Protein AF-A0A7R9M8B8-F1 (afdb_monomer_lite)

Secondary structure (DSSP, 8-state):
----HHHHHTT-SSTTHHHHHHHHTT--TT---TTS--THHHHTTTTTS-HHHHHTT---S---SS-----TTS-GGGSHHHHHHHHHHT-HHHHHHHIIIIIGGGGTT---SSHHHHHHHHTHHHHHHHHHHHHHHHHHT-HHHHHHH--SGGGGG---TTS--HHHHHHHTT-HHHHHHHHHH-GGGTT-----

InterPro domains:
  IPR002110 Ankyrin repeat [PF00023] (2-33)
  IPR002110 Ankyrin repeat [PF13606] (163-191)
  IPR002110 Ankyrin repeat [PS50088] (1-34)
  IPR002110 Ankyrin repeat [SM00248] (1-31)
  IPR002110 Ankyrin repeat [SM00248] (129-158)
  IPR002110 Ankyrin repeat [SM00248] (162-192)
  IPR036770 Ankyrin repeat-containing domain superfamily [G3DSA:1.25.40.20] (1-196)
  IPR036770 Ankyrin repeat-containing domain superfamily [SSF48403] (2-181)

Organism: NCBI:txid334625

Sequence (196 aa):
RGRTALHYAAVLADGGLVYQQLIECGADQMATDMFGKKPEDYLISQVEISAQVLRDGSIGPNKTPGAVRRSRKQSSLMHRSNIKELIRQGNLSTLEEVVLQGFGDRLLGETSHAPLVQEFLDKLPDFIDQITELHRSTMKGNLREFQGLLDRKSMITARDQIGATPLHKAVLYGHYDLAEYIATNFPVTLDARDNL

Radius of gyration: 17.83 Å; chains: 1; bounding box: 38×44×46 Å

pLDDT: mean 83.88, std 19.23, range [29.03, 98.0]

Foldseek 3Di:
DFDALLLLLLLDPPVSPLNVLLVVLPFDQCDAGPVRDGSPNSNVVNPQCHLVVVVVVDDDDDDDPDDPPPPPPPDPCLPLVNLVVCLAVVDVVVLVVCQQQANLVSLAPDAHPDPVSRVCNVCSVVVNVLLVVLLVCLLVLPQVSNVVSPPDVSSQSRAHNQQDGSLSNNSSNVSRVNNSVSSNVPVVRSHRGGPD

Structure (mmCIF, N/CA/C/O backbone):
data_AF-A0A7R9M8B8-F1
#
_entry.id   AF-A0A7R9M8B8-F1
#
loop_
_atom_site.group_PDB
_atom_site.id
_atom_site.type_symbol
_atom_site.label_atom_id
_atom_site.label_alt_id
_atom_site.label_comp_id
_atom_site.label_asym_id
_atom_site.label_entity_id
_atom_site.label_seq_id
_atom_site.pdbx_PDB_ins_code
_atom_site.Cartn_x
_atom_site.Cartn_y
_atom_site.Cartn_z
_atom_site.occupancy
_atom_site.B_iso_or_equiv
_atom_site.auth_seq_id
_atom_site.auth_comp_id
_atom_site.auth_asym_id
_atom_site.auth_atom_id
_atom_site.pdbx_PDB_model_num
ATOM 1 N N . ARG A 1 1 ? -5.220 13.653 -5.213 1.00 69.19 1 ARG A N 1
ATOM 2 C CA . ARG A 1 1 ? -4.496 13.570 -6.502 1.00 69.19 1 ARG A CA 1
ATOM 3 C C . ARG A 1 1 ? -3.035 13.494 -6.124 1.00 69.19 1 ARG A C 1
ATOM 5 O O . ARG A 1 1 ? -2.561 14.475 -5.574 1.00 69.19 1 ARG A O 1
ATOM 12 N N . GLY A 1 2 ? -2.439 12.328 -6.324 1.00 87.00 2 GLY A N 1
ATOM 13 C CA . GLY A 1 2 ? -1.020 12.040 -6.133 1.00 87.00 2 GLY A CA 1
ATOM 14 C C . GLY A 1 2 ? -0.542 11.161 -7.289 1.00 87.00 2 GLY A C 1
ATOM 15 O O . GLY A 1 2 ? -1.345 10.849 -8.185 1.00 87.00 2 GLY A O 1
ATOM 16 N N . ARG A 1 3 ? 0.736 10.801 -7.274 1.00 92.00 3 ARG A N 1
ATOM 17 C CA . ARG A 1 3 ? 1.408 9.933 -8.250 1.00 92.00 3 ARG A CA 1
ATOM 18 C C . ARG A 1 3 ? 1.076 8.466 -7.994 1.00 92.00 3 ARG A C 1
ATOM 20 O O . ARG A 1 3 ? 0.778 8.094 -6.867 1.00 92.00 3 ARG A O 1
ATOM 27 N N . THR A 1 4 ? 1.126 7.662 -9.049 1.00 95.62 4 THR A N 1
ATOM 28 C CA . THR A 1 4 ? 0.989 6.194 -8.999 1.00 95.62 4 THR A CA 1
ATOM 29 C C . THR A 1 4 ? 2.359 5.522 -9.051 1.00 95.62 4 THR A C 1
ATOM 31 O O . THR A 1 4 ? 3.352 6.165 -9.402 1.00 95.62 4 THR A O 1
ATOM 34 N N . ALA A 1 5 ? 2.421 4.213 -8.802 1.00 95.31 5 ALA A N 1
ATOM 35 C CA . ALA A 1 5 ? 3.656 3.440 -8.940 1.00 95.31 5 ALA A CA 1
ATOM 36 C C . ALA A 1 5 ? 4.279 3.550 -10.347 1.00 95.31 5 ALA A C 1
ATOM 38 O O . ALA A 1 5 ? 5.501 3.591 -10.476 1.00 95.31 5 ALA A O 1
ATOM 39 N N . LEU A 1 6 ? 3.458 3.704 -11.393 1.00 95.75 6 LEU A N 1
ATOM 40 C CA . LEU A 1 6 ? 3.935 3.882 -12.766 1.00 95.75 6 LEU A CA 1
ATOM 41 C C .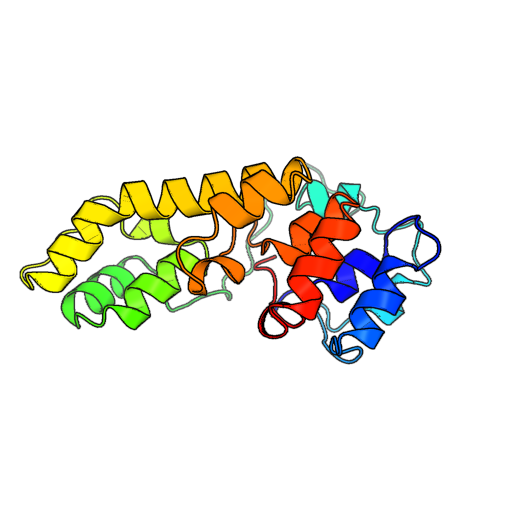 LEU A 1 6 ? 4.702 5.206 -12.963 1.00 95.75 6 LEU A C 1
ATOM 43 O O . LEU A 1 6 ? 5.688 5.241 -13.696 1.00 95.75 6 LEU A O 1
ATOM 47 N N . HIS A 1 7 ? 4.326 6.279 -12.253 1.00 92.94 7 HIS A N 1
ATOM 48 C CA . HIS A 1 7 ? 5.099 7.532 -12.255 1.00 92.94 7 HIS A CA 1
ATOM 49 C C . HIS A 1 7 ? 6.485 7.347 -11.626 1.00 92.94 7 HIS A C 1
ATOM 51 O O . HIS A 1 7 ? 7.453 7.958 -12.065 1.00 92.94 7 HIS A O 1
ATOM 57 N N . TYR A 1 8 ? 6.577 6.515 -10.585 1.00 91.31 8 TYR A N 1
ATOM 58 C CA . TYR A 1 8 ? 7.843 6.211 -9.921 1.00 91.31 8 TYR A CA 1
ATOM 59 C C . TYR A 1 8 ? 8.734 5.356 -10.824 1.00 91.31 8 TYR A C 1
ATOM 61 O O . TYR A 1 8 ? 9.926 5.625 -10.928 1.00 91.31 8 TYR A O 1
ATOM 69 N N . ALA A 1 9 ? 8.151 4.371 -11.511 1.00 92.25 9 ALA A N 1
ATOM 70 C CA . ALA A 1 9 ? 8.870 3.508 -12.442 1.00 92.25 9 ALA A CA 1
ATOM 71 C C . ALA A 1 9 ? 9.468 4.291 -13.622 1.00 92.25 9 ALA A C 1
ATOM 73 O O . ALA A 1 9 ? 10.562 3.977 -14.077 1.00 92.25 9 ALA A O 1
ATOM 74 N N . ALA A 1 10 ? 8.793 5.350 -14.078 1.00 90.75 10 ALA A N 1
ATOM 75 C CA . ALA A 1 10 ? 9.220 6.148 -15.229 1.00 90.75 10 ALA A CA 1
ATOM 76 C C . ALA A 1 10 ? 10.567 6.872 -15.042 1.00 90.75 10 ALA A C 1
ATOM 78 O O . ALA A 1 10 ? 11.205 7.237 -16.027 1.00 90.75 10 ALA A O 1
ATOM 79 N N . VAL A 1 11 ? 10.998 7.092 -13.796 1.00 85.38 11 VAL A N 1
ATOM 80 C CA . VAL A 1 11 ? 12.268 7.771 -13.482 1.00 85.38 11 VAL A CA 1
ATOM 81 C C . VAL A 1 11 ? 13.374 6.815 -13.028 1.00 85.38 11 VAL A C 1
ATOM 83 O O . VAL A 1 11 ? 14.455 7.266 -12.642 1.00 85.38 11 VAL A O 1
ATOM 86 N N . LEU A 1 12 ? 13.118 5.504 -13.023 1.00 83.81 12 LEU A N 1
ATOM 87 C CA . LEU A 1 12 ? 14.133 4.521 -12.661 1.00 83.81 12 LEU A CA 1
ATOM 88 C C . LEU A 1 12 ? 15.170 4.375 -13.780 1.00 83.81 12 LEU A C 1
ATOM 90 O O . LEU A 1 12 ? 14.863 4.417 -14.969 1.00 83.81 12 LEU A O 1
ATOM 94 N N . ALA A 1 13 ? 16.424 4.174 -13.379 1.00 82.19 13 ALA A N 1
ATOM 95 C CA . ALA A 1 13 ? 17.533 3.894 -14.286 1.00 82.19 13 ALA A CA 1
ATOM 96 C C . ALA A 1 13 ? 17.657 2.381 -14.556 1.00 82.19 13 ALA A C 1
ATOM 98 O O . ALA A 1 13 ? 18.723 1.797 -14.381 1.00 82.19 13 ALA A O 1
ATOM 99 N N . ASP A 1 14 ? 16.553 1.737 -14.937 1.00 84.50 14 ASP A N 1
ATOM 100 C CA . ASP A 1 14 ? 16.438 0.288 -15.170 1.00 84.50 14 ASP A CA 1
ATOM 101 C C . ASP A 1 14 ? 16.142 -0.062 -16.642 1.00 84.50 14 ASP A C 1
ATOM 103 O O . ASP A 1 14 ? 15.790 -1.193 -16.969 1.00 84.50 14 ASP A O 1
ATOM 107 N N . GLY A 1 15 ? 16.252 0.924 -17.539 1.00 84.50 15 GLY A N 1
ATOM 108 C CA . GLY A 1 15 ? 15.900 0.768 -18.951 1.00 84.50 15 GLY A CA 1
ATOM 109 C C . GLY A 1 15 ? 14.393 0.688 -19.214 1.00 84.50 15 GLY A C 1
ATOM 110 O O . GLY A 1 15 ? 14.002 0.315 -20.317 1.00 84.50 15 GLY A O 1
ATOM 111 N N . GLY A 1 16 ? 13.549 1.036 -18.236 1.00 87.56 16 GLY A N 1
ATOM 112 C CA . GLY A 1 16 ? 12.093 0.963 -18.346 1.00 87.56 16 GLY A CA 1
ATOM 113 C C . GLY A 1 16 ? 11.522 -0.424 -18.055 1.00 87.56 16 GLY A C 1
ATOM 114 O O . GLY A 1 16 ? 10.352 -0.658 -18.355 1.00 87.56 16 GLY A O 1
ATOM 115 N N . LEU A 1 17 ? 12.313 -1.336 -17.478 1.00 90.00 17 LEU A N 1
ATOM 116 C CA . LEU A 1 17 ? 11.893 -2.705 -17.172 1.00 90.00 17 LEU A CA 1
ATOM 117 C C . LEU A 1 17 ? 10.654 -2.725 -16.267 1.00 90.00 17 LEU A C 1
ATOM 119 O O . LEU A 1 17 ? 9.620 -3.274 -16.646 1.00 90.00 17 LEU A O 1
ATOM 123 N N . VAL A 1 18 ? 10.722 -2.066 -15.106 1.00 92.00 18 VAL A N 1
ATOM 124 C CA . VAL A 1 18 ? 9.592 -2.012 -14.164 1.00 92.00 18 VAL A CA 1
ATOM 125 C C . VAL A 1 18 ? 8.420 -1.239 -14.752 1.00 92.00 18 VAL A C 1
ATOM 127 O O . VAL A 1 18 ? 7.264 -1.576 -14.507 1.00 92.00 18 VAL A O 1
ATOM 130 N N . TYR A 1 19 ? 8.701 -0.205 -15.545 1.00 94.12 19 TYR A N 1
ATOM 131 C CA . TYR A 1 19 ? 7.661 0.577 -16.204 1.00 94.12 19 TYR A CA 1
ATOM 132 C C . TYR A 1 19 ? 6.813 -0.297 -17.142 1.00 94.12 19 TYR A C 1
ATOM 134 O O . TYR A 1 19 ? 5.587 -0.281 -17.041 1.00 94.12 19 TYR A O 1
ATOM 142 N N . GLN A 1 20 ? 7.452 -1.102 -17.999 1.00 94.62 20 GLN A N 1
ATOM 143 C CA . GLN A 1 20 ? 6.749 -2.032 -18.890 1.00 94.62 20 GLN A CA 1
ATOM 144 C C . GLN A 1 20 ? 6.024 -3.130 -18.112 1.00 94.62 20 GLN A C 1
ATOM 146 O O . GLN A 1 20 ? 4.857 -3.395 -18.379 1.00 94.62 20 GLN A O 1
ATOM 151 N N . GLN A 1 21 ? 6.659 -3.692 -17.084 1.00 94.81 21 GLN A N 1
ATOM 152 C CA . GLN A 1 21 ? 6.039 -4.713 -16.241 1.00 94.81 21 GLN A CA 1
ATOM 153 C C . GLN A 1 21 ? 4.740 -4.216 -15.579 1.00 94.81 21 GLN A C 1
ATOM 155 O O . GLN A 1 21 ? 3.733 -4.922 -15.552 1.00 94.81 21 GLN A O 1
ATOM 160 N N . LEU A 1 22 ? 4.728 -2.985 -15.052 1.00 97.00 22 LEU A N 1
ATOM 161 C CA . LEU A 1 22 ? 3.516 -2.399 -14.472 1.00 97.00 22 LEU A CA 1
ATOM 162 C C . LEU A 1 22 ? 2.428 -2.163 -15.529 1.00 97.00 22 LEU A C 1
ATOM 164 O O . LEU A 1 22 ? 1.251 -2.355 -15.227 1.00 97.00 22 LEU A O 1
ATOM 168 N N . ILE A 1 23 ? 2.800 -1.790 -16.759 1.00 96.94 23 ILE A N 1
ATOM 169 C CA . ILE A 1 23 ? 1.861 -1.686 -17.887 1.00 96.94 23 ILE A CA 1
ATOM 170 C C . ILE A 1 23 ? 1.249 -3.048 -18.216 1.00 96.94 23 ILE A C 1
ATOM 172 O O . ILE A 1 23 ? 0.033 -3.140 -18.372 1.00 96.94 23 ILE A O 1
ATOM 176 N N . GLU A 1 24 ? 2.060 -4.102 -18.283 1.00 96.44 24 GLU A N 1
ATOM 177 C CA . GLU A 1 24 ? 1.597 -5.471 -18.542 1.00 96.44 24 GLU A CA 1
ATOM 178 C C . GLU A 1 24 ? 0.641 -5.969 -17.449 1.00 96.44 24 GLU A C 1
ATOM 180 O O . GLU A 1 24 ? -0.334 -6.659 -17.743 1.00 96.44 24 GLU A O 1
ATOM 185 N N . CYS A 1 25 ? 0.859 -5.547 -16.199 1.00 95.94 25 CYS A N 1
ATOM 186 C CA . CYS A 1 25 ? -0.050 -5.813 -15.081 1.00 95.94 25 CYS A CA 1
ATOM 187 C C . CYS A 1 25 ? -1.345 -4.977 -15.123 1.00 95.94 25 CYS A C 1
ATOM 189 O O . CYS A 1 25 ? -2.252 -5.227 -14.330 1.00 95.94 25 CYS A O 1
ATOM 191 N N . GLY A 1 26 ? -1.452 -3.999 -16.029 1.00 96.69 26 GLY A N 1
ATOM 192 C CA . GLY A 1 26 ? -2.647 -3.179 -16.230 1.00 96.69 26 GLY A CA 1
ATOM 193 C C . GLY A 1 26 ? -2.636 -1.815 -15.536 1.00 96.69 26 GLY A C 1
ATOM 194 O O . GLY A 1 26 ? -3.709 -1.264 -15.309 1.00 96.69 26 GLY A O 1
ATOM 195 N N . ALA A 1 27 ? -1.468 -1.263 -15.189 1.00 97.50 27 ALA A N 1
ATOM 196 C CA . ALA A 1 27 ? -1.382 0.082 -14.616 1.00 97.50 27 ALA A CA 1
ATOM 197 C C . ALA A 1 27 ? -1.895 1.162 -15.586 1.00 97.50 27 ALA A C 1
ATOM 199 O O . ALA A 1 27 ? -1.583 1.146 -16.782 1.00 97.50 27 ALA A O 1
ATOM 200 N N . ASP A 1 28 ? -2.635 2.143 -15.063 1.00 96.75 28 ASP A N 1
ATOM 201 C CA . ASP A 1 28 ? -3.186 3.237 -15.861 1.00 96.75 28 ASP A CA 1
ATOM 202 C C . ASP A 1 28 ? -2.088 4.203 -16.339 1.00 96.75 28 ASP A C 1
ATOM 204 O O . ASP A 1 28 ? -1.561 5.037 -15.595 1.00 96.75 28 ASP A O 1
ATOM 208 N N . GLN A 1 29 ? -1.785 4.130 -17.634 1.00 96.25 29 GLN A N 1
ATOM 209 C CA . GLN A 1 29 ? -0.840 5.013 -18.322 1.00 96.25 29 GLN A CA 1
ATOM 210 C C . GLN A 1 29 ? -1.344 6.459 -18.443 1.00 96.25 29 GLN A C 1
ATOM 212 O O . GLN A 1 29 ? -0.560 7.373 -18.698 1.00 96.25 29 GLN A O 1
ATOM 217 N N . MET A 1 30 ? -2.650 6.685 -18.283 1.00 96.00 30 MET A N 1
ATOM 218 C CA . MET A 1 30 ? -3.287 7.996 -18.406 1.00 96.00 30 MET A CA 1
ATOM 219 C C . MET A 1 30 ? -3.492 8.679 -17.051 1.00 96.00 30 MET A C 1
ATOM 221 O O . MET A 1 30 ? -3.941 9.830 -17.009 1.00 96.00 30 MET A O 1
ATOM 225 N N . ALA A 1 31 ? -3.148 8.014 -15.944 1.00 93.69 31 ALA A N 1
ATOM 226 C CA . ALA A 1 31 ? -3.264 8.580 -14.612 1.00 93.69 31 ALA A CA 1
ATOM 227 C C . ALA A 1 31 ? -2.413 9.849 -14.502 1.00 93.69 31 ALA A C 1
ATOM 229 O O . ALA A 1 31 ? -1.212 9.814 -14.717 1.00 93.69 31 ALA A O 1
ATOM 230 N N . THR A 1 32 ? -3.011 10.974 -14.112 1.00 90.81 32 THR A N 1
ATOM 231 C CA . THR A 1 32 ? -2.254 12.220 -13.915 1.00 90.81 32 THR A CA 1
ATOM 232 C C . THR A 1 32 ? -1.959 12.479 -12.445 1.00 90.81 32 THR A C 1
ATOM 234 O O . THR A 1 32 ? -2.848 12.292 -11.604 1.00 90.81 32 THR A O 1
ATOM 237 N N . ASP A 1 33 ? -0.781 12.998 -12.125 1.00 87.88 33 ASP A N 1
ATOM 238 C CA . ASP A 1 33 ? -0.412 13.424 -10.775 1.00 87.88 33 ASP A CA 1
ATOM 239 C C . ASP A 1 33 ? -1.071 14.760 -10.345 1.00 87.88 33 ASP A C 1
ATOM 241 O O . ASP A 1 33 ? -2.061 15.219 -10.928 1.00 87.88 33 ASP A O 1
ATOM 245 N N . MET A 1 34 ? -0.575 15.390 -9.271 1.00 83.94 34 MET A N 1
ATOM 246 C CA . MET A 1 34 ? -1.087 16.694 -8.823 1.00 83.94 34 MET A CA 1
ATOM 247 C C . MET A 1 34 ? -0.746 17.868 -9.754 1.00 83.94 34 MET A C 1
ATOM 249 O O . MET A 1 34 ? -1.438 18.887 -9.702 1.00 83.94 34 MET A O 1
ATOM 253 N N . PHE A 1 35 ? 0.271 17.725 -10.604 1.00 83.38 35 PHE A N 1
ATOM 254 C CA . PHE A 1 35 ? 0.679 18.704 -11.612 1.00 83.38 35 PHE A CA 1
ATOM 255 C C . PHE A 1 35 ? 0.011 18.461 -12.968 1.00 83.38 35 PHE A C 1
ATOM 257 O O . PHE A 1 35 ? 0.187 19.262 -13.884 1.00 83.38 35 PHE A O 1
ATOM 264 N N . GLY A 1 36 ? -0.785 17.395 -13.091 1.00 87.75 36 GLY A N 1
ATOM 265 C CA . GLY A 1 36 ? -1.430 17.016 -14.343 1.00 87.75 36 GLY A CA 1
ATOM 266 C C . GLY A 1 36 ? -0.506 16.256 -15.294 1.00 87.75 36 GLY A C 1
ATOM 267 O O . GLY A 1 36 ? -0.891 16.055 -16.441 1.00 87.75 36 GLY A O 1
ATOM 268 N N . LYS A 1 37 ? 0.682 15.842 -14.835 1.00 88.50 37 LYS A N 1
ATOM 269 C CA . LYS A 1 37 ? 1.625 15.056 -15.631 1.00 88.50 37 LYS A CA 1
ATOM 270 C C . LYS A 1 37 ? 1.251 13.582 -15.582 1.00 88.50 37 LYS A C 1
ATOM 272 O O . LYS A 1 37 ? 0.844 13.094 -14.528 1.00 88.50 37 LYS A O 1
ATOM 277 N N . LYS A 1 38 ? 1.391 12.896 -16.710 1.00 93.12 38 LYS A N 1
ATOM 278 C CA . LYS A 1 38 ? 1.259 11.442 -16.839 1.00 93.12 38 LYS A CA 1
ATOM 279 C C . LYS A 1 38 ? 2.599 10.751 -16.584 1.00 93.12 38 LYS A C 1
ATOM 281 O O . LYS A 1 38 ? 3.633 11.404 -16.702 1.00 93.12 38 LYS A O 1
ATOM 286 N N . PRO A 1 39 ? 2.631 9.428 -16.344 1.00 91.94 39 PRO A N 1
ATOM 287 C CA . PRO A 1 39 ? 3.875 8.681 -16.206 1.00 91.94 39 PRO A CA 1
ATOM 288 C C . PRO A 1 39 ? 4.820 8.824 -17.406 1.00 91.94 39 PRO A C 1
ATOM 290 O O . PRO A 1 39 ? 6.022 8.971 -17.215 1.00 91.94 39 PRO A O 1
ATOM 293 N N . GLU A 1 40 ? 4.290 8.821 -18.636 1.00 91.75 40 GLU A N 1
ATOM 294 C CA . GLU A 1 40 ? 5.091 8.965 -19.865 1.00 91.75 40 GLU A CA 1
ATOM 295 C C . GLU A 1 40 ? 5.892 10.279 -19.914 1.00 91.75 40 GLU A C 1
ATOM 297 O O . GLU A 1 40 ? 7.022 10.298 -20.402 1.00 91.75 40 GLU A O 1
ATOM 302 N N . ASP A 1 41 ? 5.366 11.353 -19.312 1.00 88.19 41 ASP A N 1
ATOM 303 C CA . ASP A 1 41 ? 6.017 12.668 -19.279 1.00 88.19 41 ASP A CA 1
ATOM 304 C C . ASP A 1 41 ? 7.339 12.655 -18.485 1.00 88.19 41 ASP A C 1
ATOM 306 O O . ASP A 1 41 ? 8.154 13.571 -18.612 1.00 88.19 41 ASP A O 1
ATOM 310 N N . TYR A 1 42 ? 7.566 11.628 -17.659 1.00 84.44 42 TYR A N 1
ATOM 311 C CA . TYR A 1 42 ? 8.771 11.471 -16.841 1.00 84.44 42 TYR A CA 1
ATOM 312 C C . TYR A 1 42 ? 9.873 10.674 -17.554 1.00 84.44 42 TYR A C 1
ATOM 314 O O . TYR A 1 42 ? 11.042 10.841 -17.210 1.00 84.44 42 TYR A O 1
ATOM 322 N N . LEU A 1 43 ? 9.540 9.886 -18.587 1.00 82.19 43 LEU A N 1
ATOM 323 C CA . LEU A 1 43 ? 10.507 9.064 -19.336 1.00 82.19 43 LEU A CA 1
ATOM 324 C C . LEU A 1 43 ? 11.563 9.915 -20.060 1.00 82.19 43 LEU A C 1
ATOM 326 O O . LEU A 1 43 ? 12.721 9.524 -20.179 1.00 82.19 43 LEU A O 1
ATOM 330 N N . ILE A 1 44 ? 11.168 11.103 -20.524 1.00 65.81 44 ILE A N 1
ATOM 331 C CA . ILE A 1 44 ? 12.024 12.038 -21.275 1.00 65.81 44 ILE A CA 1
ATOM 332 C C . ILE A 1 44 ? 12.978 12.800 -20.329 1.00 65.81 44 ILE A C 1
ATOM 334 O O . ILE A 1 44 ? 13.980 13.366 -20.759 1.00 65.81 44 ILE A O 1
ATOM 338 N N . SER A 1 45 ? 12.688 12.798 -19.023 1.00 56.62 45 SER A N 1
ATOM 339 C CA . SER A 1 45 ? 13.327 13.637 -18.005 1.00 56.62 45 SER A CA 1
ATOM 340 C C . SER A 1 45 ? 14.132 12.824 -16.980 1.00 56.62 45 SER A C 1
ATOM 342 O O . SER A 1 45 ? 14.234 13.218 -15.818 1.00 56.62 45 SER A O 1
ATOM 344 N N . GLN A 1 46 ? 14.780 11.724 -17.396 1.00 54.06 46 GLN A N 1
ATOM 345 C CA . GLN A 1 46 ? 15.665 10.904 -16.536 1.00 54.06 46 GLN A CA 1
ATOM 346 C C . GLN A 1 46 ? 16.769 11.705 -15.794 1.00 54.06 46 GLN A C 1
ATOM 348 O O . GLN A 1 46 ? 17.460 11.155 -14.939 1.00 54.06 46 GLN A O 1
ATOM 353 N N . VAL A 1 47 ? 16.926 13.005 -16.079 1.00 46.56 47 VAL A N 1
ATOM 354 C CA . VAL A 1 47 ? 17.909 13.914 -15.477 1.00 46.56 47 VAL A CA 1
ATOM 355 C C . VAL A 1 47 ? 17.320 14.900 -14.439 1.00 46.56 47 VAL A C 1
ATOM 357 O O . VAL A 1 47 ? 18.079 15.352 -13.587 1.00 46.56 47 VAL A O 1
ATOM 360 N N . GLU A 1 48 ? 16.013 15.223 -14.408 1.00 46.69 48 GLU A N 1
ATOM 361 C CA . GLU A 1 48 ? 15.489 16.271 -13.485 1.00 46.69 48 GLU A CA 1
ATOM 362 C C . GLU A 1 48 ? 14.666 15.768 -12.285 1.00 46.69 48 GLU A C 1
ATOM 364 O O . GLU A 1 48 ? 14.503 16.504 -11.310 1.00 46.69 48 GLU A O 1
ATOM 369 N N . ILE A 1 49 ? 14.181 14.522 -12.286 1.00 52.94 49 ILE A N 1
ATOM 370 C CA . ILE A 1 49 ? 13.451 13.940 -11.144 1.00 52.94 49 ILE A CA 1
ATOM 371 C C . ILE A 1 49 ? 14.108 12.612 -10.797 1.00 52.94 49 ILE A C 1
ATOM 373 O O . ILE A 1 49 ? 13.602 11.542 -11.111 1.00 52.94 49 ILE A O 1
ATOM 377 N N . SER A 1 50 ? 15.288 12.671 -10.181 1.00 50.94 50 SER A N 1
ATOM 378 C CA . SER A 1 50 ? 15.958 11.451 -9.738 1.00 50.94 50 SER A CA 1
ATOM 379 C C . SER A 1 50 ? 15.100 10.730 -8.692 1.00 50.94 50 SER A C 1
ATOM 381 O O . SER A 1 50 ? 14.360 11.355 -7.927 1.00 50.94 50 SER A O 1
ATOM 383 N N . ALA A 1 51 ? 15.241 9.408 -8.583 1.00 52.81 51 ALA A N 1
ATOM 384 C CA . ALA A 1 51 ? 14.653 8.630 -7.488 1.00 52.81 51 ALA A CA 1
ATOM 385 C C . ALA A 1 51 ? 14.989 9.217 -6.096 1.00 52.81 51 ALA A C 1
ATOM 387 O O . ALA A 1 51 ? 14.261 9.002 -5.132 1.00 52.81 51 ALA A O 1
ATOM 388 N N . GLN A 1 52 ? 16.057 10.015 -5.998 1.00 49.31 52 GLN A N 1
ATOM 389 C CA . GLN A 1 52 ? 16.448 10.790 -4.821 1.00 49.31 52 GLN A CA 1
ATOM 390 C C . GLN A 1 52 ? 15.456 11.922 -4.492 1.00 49.31 52 GLN A C 1
ATOM 392 O O . GLN A 1 52 ? 15.078 12.080 -3.337 1.00 49.31 52 GLN A O 1
ATOM 397 N N . VAL A 1 53 ? 14.938 12.631 -5.501 1.00 54.31 53 VAL A N 1
ATOM 398 C CA . VAL A 1 53 ? 13.863 13.637 -5.361 1.00 54.31 53 VAL A CA 1
ATOM 399 C C . VAL A 1 53 ? 12.551 12.986 -4.901 1.00 54.31 53 VAL A C 1
ATOM 401 O O . VAL A 1 53 ? 11.821 13.558 -4.089 1.00 54.31 53 VAL A O 1
ATOM 404 N N . LEU A 1 54 ? 12.264 11.763 -5.367 1.00 56.06 54 LEU A N 1
ATOM 405 C CA . LEU A 1 54 ? 11.132 10.957 -4.885 1.00 56.06 54 LEU A CA 1
ATOM 406 C C . LEU A 1 54 ? 11.350 10.421 -3.458 1.00 56.06 54 LEU A C 1
ATOM 408 O O . LEU A 1 54 ? 10.384 10.284 -2.709 1.00 56.06 54 LEU A O 1
ATOM 412 N N . ARG A 1 55 ? 12.603 10.135 -3.080 1.00 50.91 55 ARG A N 1
ATOM 413 C CA . ARG A 1 55 ? 13.008 9.610 -1.765 1.00 50.91 55 ARG A CA 1
ATOM 414 C C . ARG A 1 55 ? 12.988 10.678 -0.664 1.00 50.91 55 ARG A C 1
ATOM 416 O O . ARG A 1 55 ? 12.556 10.368 0.441 1.00 50.91 55 ARG A O 1
ATOM 423 N N . ASP A 1 56 ? 13.383 11.914 -0.973 1.00 47.12 56 ASP A N 1
ATOM 424 C CA . ASP A 1 56 ? 13.515 13.011 0.003 1.00 47.12 56 ASP A CA 1
ATOM 425 C C . ASP A 1 56 ? 12.257 13.895 0.131 1.00 47.12 56 ASP A C 1
ATOM 427 O O . ASP A 1 56 ? 12.267 14.898 0.849 1.00 47.12 56 ASP A O 1
ATOM 431 N N . GLY A 1 57 ? 11.166 13.575 -0.580 1.00 49.50 57 GLY A N 1
ATOM 432 C CA . GLY A 1 57 ? 9.894 14.313 -0.501 1.00 49.50 57 GLY A CA 1
ATOM 433 C C . GLY A 1 57 ? 9.993 15.809 -0.851 1.00 49.50 57 GLY A C 1
ATOM 434 O O . GLY A 1 57 ? 9.115 16.590 -0.485 1.00 49.50 57 GLY A O 1
ATOM 435 N N . SER A 1 58 ? 11.065 16.229 -1.528 1.00 38.09 58 SER A N 1
ATOM 436 C CA . SER A 1 58 ? 11.440 1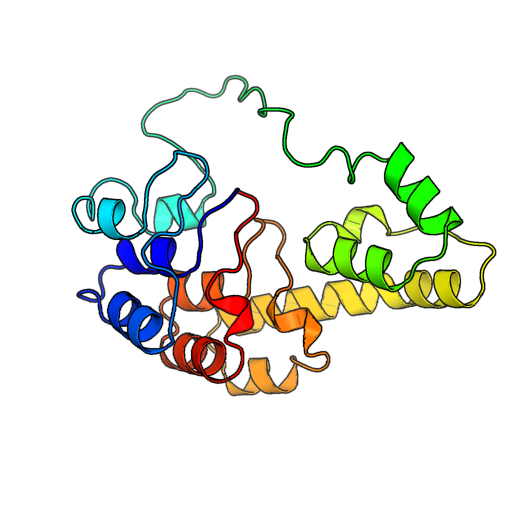7.634 -1.703 1.00 38.09 58 SER A CA 1
ATOM 437 C C . SER A 1 58 ? 11.316 18.049 -3.167 1.00 38.09 58 SER A C 1
ATOM 439 O O . SER A 1 58 ? 12.078 17.597 -4.014 1.00 38.09 58 SER A O 1
ATOM 441 N N . ILE A 1 59 ? 10.365 18.932 -3.480 1.00 39.31 59 ILE A N 1
ATOM 442 C CA . ILE A 1 59 ? 10.234 19.530 -4.815 1.00 39.31 59 ILE A CA 1
ATOM 443 C C . ILE A 1 59 ? 11.185 20.729 -4.958 1.00 39.31 59 ILE A C 1
ATOM 445 O O . ILE A 1 59 ? 10.970 21.765 -4.329 1.00 39.31 59 ILE A O 1
ATOM 449 N N . GLY A 1 60 ? 12.141 20.610 -5.886 1.00 30.28 60 GLY A N 1
ATOM 450 C CA . GLY A 1 60 ? 12.631 21.710 -6.729 1.00 30.28 60 GLY A CA 1
ATOM 451 C C . GLY A 1 60 ? 14.101 22.132 -6.547 1.00 30.28 60 GLY A C 1
ATOM 452 O O . GLY A 1 60 ? 14.576 22.227 -5.415 1.00 30.28 60 GLY A O 1
ATOM 453 N N . PRO A 1 61 ? 14.819 22.462 -7.644 1.00 36.06 61 PRO A N 1
ATOM 454 C CA . PRO A 1 61 ? 16.146 23.055 -7.565 1.00 36.06 61 PRO A CA 1
ATOM 455 C C . PRO A 1 61 ? 16.005 24.497 -7.055 1.00 36.06 61 PRO A C 1
ATOM 457 O O . PRO A 1 61 ? 15.173 25.262 -7.540 1.00 36.06 61 PRO A O 1
ATOM 460 N N . ASN A 1 62 ? 16.819 24.868 -6.067 1.00 38.84 62 ASN A N 1
ATOM 461 C CA . ASN A 1 62 ? 16.904 26.207 -5.474 1.00 38.84 62 ASN A CA 1
ATOM 462 C C . ASN A 1 62 ? 15.619 26.764 -4.834 1.00 38.84 62 ASN A C 1
ATOM 464 O O . ASN A 1 62 ? 14.956 27.604 -5.440 1.00 38.84 62 ASN A O 1
ATOM 468 N N . LYS A 1 63 ? 15.370 26.477 -3.544 1.00 35.53 63 LYS A N 1
ATOM 469 C CA . LYS A 1 63 ? 14.813 27.487 -2.618 1.00 35.53 63 LYS A CA 1
ATOM 470 C C . LYS A 1 63 ? 15.437 27.401 -1.225 1.00 35.53 63 LYS A C 1
ATOM 472 O O . LYS A 1 63 ? 15.563 26.338 -0.630 1.00 35.53 63 LYS A O 1
ATOM 477 N N . THR A 1 64 ? 15.823 28.578 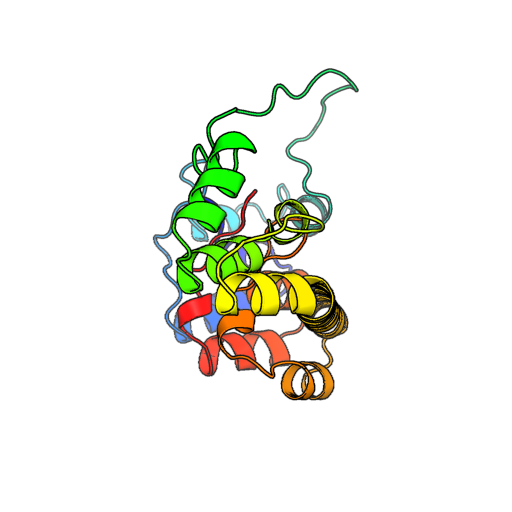-0.750 1.00 29.03 64 THR A N 1
ATOM 478 C CA . THR A 1 64 ? 16.311 28.937 0.583 1.00 29.03 64 THR A CA 1
ATOM 479 C C . THR A 1 64 ? 15.345 28.533 1.709 1.00 29.03 64 THR A C 1
ATOM 481 O O . THR A 1 64 ? 14.153 28.335 1.458 1.00 29.03 64 THR A O 1
ATOM 484 N N . PRO A 1 65 ? 15.824 28.439 2.968 1.00 31.19 65 PRO A N 1
ATOM 485 C CA . PRO A 1 65 ? 14.999 28.069 4.116 1.00 31.19 65 PRO A CA 1
ATOM 486 C C . PRO A 1 65 ? 14.000 29.191 4.425 1.00 31.19 65 PRO A C 1
ATOM 488 O O . PRO A 1 65 ? 14.298 30.147 5.135 1.00 31.19 65 PRO A O 1
ATOM 491 N N . GLY A 1 66 ? 12.805 29.095 3.849 1.00 32.44 66 GLY A N 1
ATOM 492 C CA . GLY A 1 66 ? 11.767 30.103 4.006 1.00 32.44 66 GLY A CA 1
ATOM 493 C C . GLY A 1 66 ? 10.412 29.615 3.514 1.00 32.44 66 GLY A C 1
ATOM 494 O O . GLY A 1 66 ? 10.096 29.717 2.336 1.00 32.44 66 GLY A O 1
ATOM 495 N N . ALA A 1 67 ? 9.610 29.115 4.455 1.00 40.47 67 ALA A N 1
ATOM 496 C CA . ALA A 1 67 ? 8.153 29.017 4.385 1.00 40.47 67 ALA A CA 1
ATOM 497 C C . ALA A 1 67 ? 7.557 28.400 3.100 1.00 40.47 67 ALA A C 1
ATOM 499 O O . ALA A 1 67 ? 6.982 29.090 2.256 1.00 40.47 67 ALA A O 1
ATOM 500 N N . VAL A 1 68 ? 7.536 27.065 3.020 1.00 36.09 68 VAL A N 1
ATOM 501 C CA . VAL A 1 68 ? 6.557 26.389 2.157 1.00 36.09 68 VAL A CA 1
ATOM 502 C C . VAL A 1 68 ? 5.185 26.520 2.812 1.00 36.09 68 VAL A C 1
ATOM 504 O O . VAL A 1 68 ? 4.830 25.818 3.762 1.00 36.09 68 VAL A O 1
ATOM 507 N N . ARG A 1 69 ? 4.399 27.461 2.290 1.00 37.59 69 ARG A N 1
ATOM 508 C CA . ARG A 1 69 ? 2.972 27.60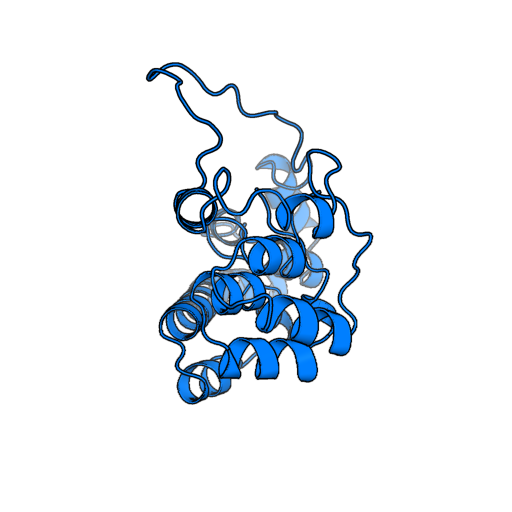2 2.566 1.00 37.59 69 ARG A CA 1
ATOM 509 C C . ARG A 1 69 ? 2.275 26.357 2.011 1.00 37.59 69 ARG A C 1
ATOM 511 O O . ARG A 1 69 ? 1.923 26.314 0.836 1.00 37.59 69 ARG A O 1
ATOM 518 N N . ARG A 1 70 ? 2.130 25.329 2.856 1.00 41.56 70 ARG A N 1
ATOM 519 C CA . ARG A 1 70 ? 1.399 24.086 2.563 1.00 41.56 70 ARG A CA 1
ATOM 520 C C . ARG A 1 70 ? 0.061 24.435 1.908 1.00 41.56 70 ARG A C 1
ATOM 522 O O . ARG A 1 70 ? -0.777 25.098 2.522 1.00 41.56 70 ARG A O 1
ATOM 529 N N . SER A 1 71 ? -0.120 24.023 0.654 1.00 38.03 71 SER A N 1
ATOM 530 C CA . SER A 1 71 ? -1.393 24.137 -0.055 1.00 38.03 71 SER A CA 1
ATOM 531 C C . SER A 1 71 ? -2.446 23.346 0.721 1.00 38.03 71 SER A C 1
ATOM 533 O O . SER A 1 71 ? -2.465 22.119 0.752 1.00 38.03 71 SER A O 1
ATOM 535 N N . ARG A 1 72 ? -3.293 24.091 1.428 1.00 43.78 72 ARG A N 1
ATOM 536 C CA . ARG A 1 72 ? -4.248 23.656 2.452 1.00 43.78 72 ARG A CA 1
ATOM 537 C C . ARG A 1 72 ? -5.511 23.042 1.829 1.00 43.78 72 ARG A C 1
ATOM 539 O O . ARG A 1 72 ? -6.619 23.443 2.168 1.00 43.78 72 ARG A O 1
ATOM 546 N N . LYS A 1 73 ? -5.352 22.136 0.857 1.00 41.28 73 LYS A N 1
ATOM 547 C CA . LYS A 1 73 ? -6.477 21.511 0.134 1.00 41.28 73 LYS A CA 1
ATOM 548 C C . LYS A 1 73 ? -6.492 19.981 0.134 1.00 41.28 73 LYS A C 1
ATOM 550 O O . LYS A 1 73 ? -7.458 19.416 -0.370 1.00 41.28 73 LYS A O 1
ATOM 555 N N . GLN A 1 74 ? -5.516 19.298 0.737 1.00 44.47 74 GLN A N 1
ATOM 556 C CA . GLN A 1 74 ? -5.646 17.860 0.988 1.00 44.47 74 GLN A CA 1
ATOM 557 C C . GLN A 1 74 ? -6.262 17.599 2.372 1.00 44.47 74 GLN A C 1
ATOM 559 O O . GLN A 1 74 ? -5.654 17.824 3.415 1.00 44.47 74 GLN A O 1
ATOM 564 N N . SER A 1 75 ? -7.498 17.097 2.319 1.00 48.38 75 SER A N 1
ATOM 565 C CA . SER A 1 75 ? -8.305 16.489 3.382 1.00 48.38 75 SER A CA 1
ATOM 566 C C . SER A 1 75 ? -9.007 17.428 4.376 1.00 48.38 75 SER A C 1
ATOM 568 O O . SER A 1 75 ? -8.629 17.608 5.530 1.00 48.38 75 SER A O 1
ATOM 570 N N . SER A 1 76 ? -10.165 17.941 3.953 1.00 54.47 76 SER A N 1
ATOM 571 C CA . SER A 1 76 ? -11.208 18.359 4.900 1.00 54.47 76 SER A CA 1
ATOM 572 C C . SER A 1 76 ? -11.443 17.257 5.951 1.00 54.47 76 SER A C 1
ATOM 574 O O . SER A 1 76 ? -11.353 17.538 7.138 1.00 54.47 76 SER A O 1
ATOM 576 N N . LEU A 1 77 ? -11.555 15.987 5.538 1.00 52.81 77 LEU A N 1
ATOM 577 C CA . LEU A 1 77 ? -11.836 14.817 6.387 1.00 52.81 77 LEU A CA 1
ATOM 578 C C . LEU A 1 77 ? -10.864 14.565 7.560 1.00 52.81 77 LEU A C 1
ATOM 580 O O . LEU A 1 77 ? -11.282 13.955 8.535 1.00 52.81 77 LEU A O 1
ATOM 584 N N . MET A 1 78 ? -9.616 15.044 7.521 1.00 62.94 78 MET A N 1
ATOM 585 C CA . MET A 1 78 ? -8.594 14.700 8.532 1.00 62.94 78 MET A CA 1
ATOM 586 C C . MET A 1 78 ? -8.355 15.802 9.578 1.00 62.94 78 MET A C 1
ATOM 588 O O . MET A 1 78 ? -7.390 15.750 10.346 1.00 62.94 78 MET A O 1
ATOM 592 N N . HIS A 1 79 ? -9.214 16.825 9.633 1.00 64.19 79 HIS A N 1
ATOM 593 C CA . HIS A 1 79 ? -9.197 17.797 10.729 1.00 64.19 79 HIS A CA 1
ATOM 594 C C . HIS A 1 79 ? -9.594 17.124 12.052 1.00 64.19 79 HIS A C 1
ATOM 596 O O . HIS A 1 79 ? -10.436 16.233 12.075 1.00 64.19 79 HIS A O 1
ATOM 602 N N . ARG A 1 80 ? -9.029 17.578 13.179 1.00 64.06 80 ARG A N 1
ATOM 603 C CA . ARG A 1 80 ? -9.271 16.982 14.511 1.00 64.06 80 ARG A CA 1
ATOM 604 C C . ARG A 1 80 ? -10.756 16.931 14.898 1.00 64.06 80 ARG A C 1
ATOM 606 O O . ARG A 1 80 ? -11.200 15.971 15.515 1.00 64.06 80 ARG A O 1
ATOM 613 N N . SER A 1 81 ? -11.529 17.943 14.505 1.00 62.09 81 SER A N 1
ATOM 614 C CA . SER A 1 81 ? -12.988 17.980 14.672 1.00 62.09 81 SER A CA 1
ATOM 615 C C . SER A 1 81 ? -13.713 16.880 13.888 1.00 62.09 81 SER A C 1
ATOM 617 O O . SER A 1 81 ? -14.750 16.408 14.335 1.00 62.09 81 SER A O 1
ATOM 619 N N . ASN A 1 82 ? -13.147 16.427 12.770 1.00 80.81 82 ASN A N 1
ATOM 620 C CA . ASN A 1 82 ? -13.723 15.365 11.952 1.00 80.81 82 ASN A CA 1
ATOM 621 C C . ASN A 1 82 ? -13.384 13.980 12.506 1.00 80.81 82 ASN A C 1
ATOM 623 O O . ASN A 1 82 ? -14.244 13.113 12.492 1.00 80.81 82 ASN A O 1
ATOM 627 N N . ILE A 1 83 ? -12.195 13.787 13.088 1.00 84.62 83 ILE A N 1
ATOM 628 C CA . ILE A 1 83 ? -11.815 12.516 13.730 1.00 84.62 83 ILE A CA 1
ATOM 629 C C . ILE A 1 83 ? -12.768 12.148 14.873 1.00 84.62 83 ILE A C 1
ATOM 631 O O . ILE A 1 83 ? -13.280 11.032 14.916 1.00 84.62 83 ILE A O 1
ATOM 635 N N . LYS A 1 84 ? -13.077 13.099 15.762 1.00 87.81 84 LYS A N 1
ATOM 636 C CA . LYS A 1 84 ? -14.021 12.851 16.864 1.00 87.81 84 LYS A CA 1
ATOM 637 C C . LYS A 1 84 ? -15.417 12.499 16.366 1.00 87.81 84 LYS A C 1
ATOM 639 O O . LYS A 1 84 ? -16.074 11.630 16.929 1.00 87.81 84 LYS A O 1
ATOM 644 N N . GLU A 1 85 ? -15.856 13.159 15.300 1.00 88.75 85 GLU A N 1
ATOM 645 C CA . GLU A 1 85 ? -17.144 12.872 14.680 1.00 88.75 85 GLU A CA 1
ATOM 646 C C . GLU A 1 85 ? -17.161 11.483 14.023 1.00 88.75 85 GLU A C 1
ATOM 648 O O . GLU A 1 85 ? -18.136 10.756 14.180 1.00 88.75 85 GLU A O 1
ATOM 653 N N . LEU A 1 86 ? -16.068 11.060 13.377 1.00 88.19 86 LEU A N 1
ATOM 654 C CA . LEU A 1 86 ? -15.930 9.705 12.829 1.00 88.19 86 LEU A CA 1
ATOM 655 C C . LEU A 1 86 ? -16.008 8.631 13.922 1.00 88.19 86 LEU A C 1
ATOM 657 O O . LEU A 1 86 ? -16.728 7.644 13.767 1.00 88.19 86 LEU A O 1
ATOM 661 N N . ILE A 1 87 ? -15.326 8.848 15.050 1.00 91.88 87 ILE A N 1
ATOM 662 C CA . ILE A 1 87 ? -15.379 7.945 16.209 1.00 91.88 87 ILE A CA 1
ATOM 663 C C . ILE A 1 87 ? -16.803 7.879 16.773 1.00 91.88 87 ILE A C 1
ATOM 665 O O . ILE A 1 87 ? -17.302 6.790 17.061 1.00 91.88 87 ILE A O 1
ATOM 669 N N . ARG A 1 88 ? -17.486 9.027 16.877 1.00 90.62 88 ARG A N 1
ATOM 670 C CA . ARG A 1 88 ? -18.876 9.116 17.351 1.00 90.62 88 ARG A CA 1
ATOM 671 C C . ARG A 1 88 ? -19.856 8.388 16.427 1.00 90.62 88 ARG A C 1
ATOM 673 O O . ARG A 1 88 ? -20.798 7.771 16.913 1.00 90.62 88 ARG A O 1
ATOM 680 N N . GLN A 1 89 ? -19.652 8.467 15.112 1.00 89.00 89 GLN A N 1
ATOM 681 C CA . GLN A 1 89 ? -20.460 7.750 14.118 1.00 89.00 89 GLN A CA 1
ATOM 682 C C . GLN A 1 89 ? -20.245 6.231 14.173 1.00 89.00 89 GLN A C 1
ATOM 684 O O . GLN A 1 89 ? -21.115 5.479 13.743 1.00 89.00 89 GLN A O 1
ATOM 689 N N . GLY A 1 90 ? -19.105 5.782 14.707 1.00 85.38 90 GLY A N 1
ATOM 690 C CA . GLY A 1 90 ? -18.815 4.376 14.975 1.00 85.38 90 GLY A CA 1
ATOM 691 C C . GLY A 1 90 ? -18.645 3.499 13.735 1.00 85.38 90 GLY A C 1
ATOM 692 O O . GLY A 1 90 ? -18.771 2.279 13.824 1.00 85.38 90 GLY A O 1
ATOM 693 N N . ASN A 1 91 ? -18.354 4.095 12.576 1.00 88.00 91 ASN A N 1
ATOM 694 C CA . ASN A 1 91 ? -18.090 3.345 11.353 1.00 88.00 91 ASN A CA 1
ATOM 695 C C . ASN A 1 91 ? -16.638 2.844 11.338 1.00 88.00 91 ASN A C 1
ATOM 697 O O . ASN A 1 91 ? -15.720 3.583 10.979 1.00 88.00 91 ASN A O 1
ATOM 701 N N . LEU A 1 92 ? -16.448 1.576 11.714 1.00 92.00 92 LEU A N 1
ATOM 702 C CA . LEU A 1 92 ? -15.137 0.924 11.747 1.00 92.00 92 LEU A CA 1
ATOM 703 C C . LEU A 1 92 ? -14.422 0.944 10.398 1.00 92.00 92 LEU A C 1
ATOM 705 O O . LEU A 1 92 ? -13.225 1.195 10.369 1.00 92.00 92 LEU A O 1
ATOM 709 N N . SER A 1 93 ? -15.135 0.735 9.289 1.00 91.69 93 SER A N 1
ATOM 710 C CA . SER A 1 93 ? -14.526 0.752 7.955 1.00 91.69 93 SER A CA 1
ATOM 711 C C . SER A 1 93 ? -13.932 2.119 7.634 1.00 91.69 93 SER A C 1
ATOM 713 O O . SER A 1 93 ? -12.843 2.206 7.077 1.00 91.69 93 SER A O 1
ATOM 715 N N . THR A 1 94 ? -14.602 3.200 8.039 1.00 91.44 94 THR A N 1
ATOM 716 C CA . THR A 1 94 ? -14.061 4.553 7.867 1.00 91.44 94 THR A CA 1
ATOM 717 C C . THR A 1 94 ? -12.851 4.804 8.766 1.00 91.44 94 THR A C 1
ATOM 719 O O . THR A 1 94 ? -11.919 5.485 8.348 1.00 91.44 94 THR A O 1
ATOM 722 N N . LEU A 1 95 ? -12.840 4.270 9.991 1.00 93.94 95 LEU A N 1
ATOM 723 C CA . LEU A 1 95 ? -11.686 4.387 10.887 1.00 93.94 95 LEU A CA 1
ATOM 724 C C . LEU A 1 95 ? -10.489 3.575 10.379 1.00 93.94 95 LEU A C 1
ATOM 726 O O . LEU A 1 95 ? -9.373 4.084 10.389 1.00 93.94 95 LEU A O 1
ATOM 730 N N . GLU A 1 96 ? -10.712 2.359 9.880 1.00 94.50 96 GLU A N 1
ATOM 731 C CA . GLU A 1 96 ? -9.674 1.558 9.226 1.00 94.50 96 GLU A CA 1
ATOM 732 C C . GLU A 1 96 ? -9.113 2.296 8.006 1.00 94.50 96 GLU A C 1
ATOM 734 O O . GLU A 1 96 ? -7.899 2.422 7.872 1.00 94.50 96 GLU A O 1
ATOM 739 N N . GLU A 1 97 ? -9.976 2.885 7.176 1.00 92.06 97 GLU A N 1
ATOM 740 C CA . GLU A 1 97 ? -9.556 3.685 6.025 1.00 92.06 97 GLU A CA 1
ATOM 741 C C . GLU A 1 97 ? -8.669 4.871 6.437 1.00 92.06 97 GLU A C 1
ATOM 743 O O . GLU A 1 97 ? -7.660 5.137 5.791 1.00 92.06 97 GLU A O 1
ATOM 748 N N . VAL A 1 98 ? -8.970 5.562 7.545 1.00 92.44 98 VAL A N 1
ATOM 749 C CA . VAL A 1 98 ? -8.100 6.627 8.087 1.00 92.44 98 VAL A CA 1
ATOM 750 C C . VAL A 1 98 ? -6.693 6.091 8.379 1.00 92.44 98 VAL A C 1
ATOM 752 O O . VAL A 1 98 ? -5.706 6.750 8.044 1.00 92.44 98 VAL A O 1
ATOM 755 N N . VAL A 1 99 ? -6.588 4.891 8.958 1.00 94.69 99 VAL A N 1
ATOM 756 C CA . VAL A 1 99 ? -5.295 4.244 9.230 1.00 94.69 99 VAL A CA 1
ATOM 757 C C . VAL A 1 99 ? -4.569 3.910 7.927 1.00 94.69 99 VAL A C 1
ATOM 759 O O . VAL A 1 99 ? -3.419 4.311 7.759 1.00 94.69 99 VAL A O 1
ATOM 762 N N . LEU A 1 100 ? -5.243 3.254 6.977 1.00 94.50 100 LEU A N 1
ATOM 763 C CA . LEU A 1 100 ? -4.668 2.862 5.683 1.00 94.50 100 LEU A CA 1
ATOM 764 C C . LEU A 1 100 ? -4.257 4.067 4.824 1.00 94.50 100 LEU A C 1
ATOM 766 O O . LEU A 1 100 ? -3.332 3.985 4.021 1.00 94.50 100 LEU A O 1
ATOM 770 N N . GLN A 1 101 ? -4.897 5.219 5.003 1.00 91.69 101 GLN A N 1
ATOM 771 C CA . GLN A 1 101 ? -4.517 6.467 4.339 1.00 91.69 101 GLN A CA 1
ATOM 772 C C . GLN A 1 101 ? -3.274 7.133 4.961 1.00 91.69 101 GLN A C 1
ATOM 774 O O . GLN A 1 101 ? -2.831 8.164 4.452 1.00 91.69 101 GLN A O 1
ATOM 779 N N . GLY A 1 102 ? -2.684 6.538 6.005 1.00 90.69 102 GLY A N 1
ATOM 780 C CA . GLY A 1 102 ? -1.477 7.021 6.679 1.00 90.69 102 GLY A CA 1
ATOM 781 C C . GLY A 1 102 ? -1.757 8.008 7.815 1.00 90.69 102 GLY A C 1
ATOM 782 O O . GLY A 1 102 ? -0.859 8.737 8.225 1.00 90.69 102 GLY A O 1
ATOM 783 N N . PHE A 1 103 ? -2.997 8.063 8.316 1.00 90.62 103 PHE A N 1
ATOM 784 C CA . PHE A 1 103 ? -3.431 9.010 9.354 1.00 90.62 103 PHE A CA 1
ATOM 785 C C . PHE A 1 103 ? -3.819 8.327 10.674 1.00 90.62 103 PHE A C 1
ATOM 787 O O . PHE A 1 103 ? -4.556 8.901 11.479 1.00 90.62 103 PHE A O 1
ATOM 794 N N . GLY A 1 104 ? -3.351 7.094 10.901 1.00 90.75 104 GLY A N 1
ATOM 795 C CA . GLY A 1 104 ? -3.654 6.329 12.115 1.00 90.75 104 GLY A CA 1
ATOM 796 C C . GLY A 1 104 ? -3.134 6.984 13.398 1.00 90.75 104 GLY A C 1
ATOM 797 O O . GLY A 1 104 ? -3.764 6.864 14.446 1.00 90.75 104 GLY A O 1
ATOM 798 N N . ASP A 1 105 ? -2.054 7.763 13.308 1.00 90.62 105 ASP A N 1
ATOM 799 C CA . ASP A 1 105 ? -1.499 8.555 14.412 1.00 90.62 105 ASP A CA 1
ATOM 800 C C . ASP A 1 105 ? -2.532 9.502 15.045 1.00 90.62 105 ASP A C 1
ATOM 802 O O . ASP A 1 105 ? -2.496 9.761 16.245 1.00 90.62 105 ASP A O 1
ATOM 806 N N . ARG A 1 106 ? -3.502 9.979 14.255 1.00 90.25 106 ARG A N 1
ATOM 807 C CA . ARG A 1 106 ? -4.565 10.889 14.712 1.00 90.25 106 ARG A CA 1
ATOM 808 C C . ARG A 1 106 ? -5.637 10.216 15.558 1.00 90.25 106 ARG A C 1
ATOM 810 O O . ARG A 1 106 ? -6.423 10.924 16.183 1.00 90.25 106 ARG A O 1
ATOM 817 N N . LEU A 1 107 ? -5.709 8.889 15.522 1.00 92.56 107 LEU A N 1
ATOM 818 C CA . LEU A 1 1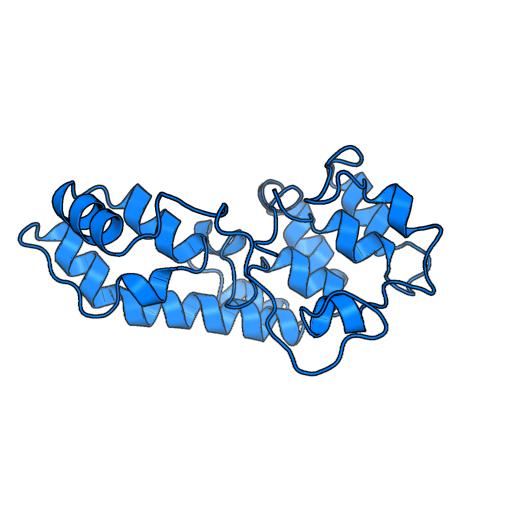07 ? -6.656 8.090 16.297 1.00 92.56 107 LEU A CA 1
ATOM 819 C C . LEU A 1 107 ? -6.039 7.596 17.618 1.00 92.56 107 LEU A C 1
ATOM 821 O O . LEU A 1 107 ? -6.768 7.140 18.496 1.00 92.56 107 LEU A O 1
ATOM 825 N N . LEU A 1 108 ? -4.716 7.710 17.784 1.00 93.38 108 LEU A N 1
ATOM 826 C CA . LEU A 1 108 ? -4.021 7.281 18.996 1.00 93.38 108 LEU A CA 1
ATOM 827 C C . LEU A 1 108 ? -4.478 8.086 20.219 1.00 93.38 108 LEU A C 1
ATOM 829 O O . LEU A 1 108 ? -4.443 9.317 20.231 1.00 93.38 108 LEU A O 1
ATOM 833 N N . GLY A 1 109 ? -4.868 7.368 21.273 1.00 92.50 109 GLY A N 1
ATOM 834 C CA . GLY A 1 109 ? -5.300 7.951 22.545 1.00 92.50 109 GLY A CA 1
ATOM 835 C C . GLY A 1 109 ? -6.721 8.526 22.550 1.00 92.50 109 GLY A C 1
ATOM 836 O O . GLY A 1 109 ? -7.153 9.035 23.584 1.00 92.50 109 GLY A O 1
ATOM 837 N N . GLU A 1 110 ? -7.457 8.455 21.438 1.00 94.56 110 GLU A N 1
ATOM 838 C CA . GLU A 1 110 ? -8.893 8.746 21.438 1.00 94.56 110 GLU A CA 1
ATOM 839 C C . GLU A 1 110 ? -9.681 7.570 22.054 1.00 94.56 110 GLU A C 1
ATOM 841 O O . GLU A 1 110 ? -9.193 6.442 22.132 1.00 94.56 110 GLU A O 1
ATOM 846 N N . THR A 1 111 ? -10.909 7.830 22.512 1.00 94.56 111 THR A N 1
ATOM 847 C CA . THR A 1 111 ? -11.777 6.830 23.161 1.00 94.56 111 THR A CA 1
ATOM 848 C C . THR A 1 111 ? -13.205 6.891 22.624 1.00 94.56 111 THR A C 1
ATOM 850 O O . THR A 1 111 ? -13.643 7.905 22.074 1.00 94.56 111 THR A O 1
ATOM 853 N N . SER A 1 112 ? -13.952 5.796 22.775 1.00 95.69 112 SER A N 1
ATOM 854 C CA . SER A 1 112 ? -15.346 5.681 22.347 1.00 95.69 112 SER A CA 1
ATOM 855 C C . SER A 1 112 ? -16.196 4.926 23.362 1.00 95.69 112 SER A C 1
ATOM 857 O O . SER A 1 112 ? -15.752 3.977 23.998 1.00 95.69 112 SER A O 1
ATOM 859 N N . HIS A 1 113 ? -17.467 5.313 23.475 1.00 93.94 113 HIS A N 1
ATOM 860 C CA . HIS A 1 113 ? -18.451 4.559 24.255 1.00 93.94 113 HIS A CA 1
ATOM 861 C C . HIS A 1 113 ? -18.970 3.316 23.519 1.00 93.94 113 HIS A C 1
ATOM 863 O O . HIS A 1 113 ? -19.576 2.449 24.145 1.00 93.94 113 HIS A O 1
ATOM 869 N N . ALA A 1 114 ? -18.767 3.223 22.200 1.00 95.62 114 ALA A N 1
ATOM 870 C CA . ALA A 1 114 ? -19.158 2.054 21.424 1.00 95.62 114 ALA A CA 1
ATOM 871 C C . ALA A 1 114 ? -18.108 0.939 21.605 1.00 95.62 114 ALA A C 1
ATOM 873 O O . ALA A 1 114 ? -16.962 1.146 21.201 1.00 95.62 114 ALA A O 1
ATOM 874 N N . PRO A 1 115 ? -18.468 -0.247 22.143 1.00 95.94 115 PRO A N 1
ATOM 875 C CA . PRO A 1 115 ? -17.490 -1.282 22.497 1.00 95.94 115 PRO A CA 1
ATOM 876 C C . PRO A 1 115 ? -16.594 -1.725 21.338 1.00 95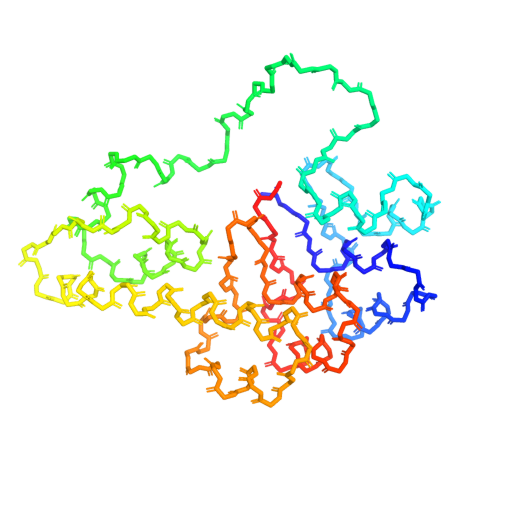.94 115 PRO A C 1
ATOM 878 O O . PRO A 1 115 ? -15.386 -1.823 21.505 1.00 95.94 115 PRO A O 1
ATOM 881 N N . LEU A 1 116 ? -17.165 -1.915 20.143 1.00 95.81 116 LEU A N 1
ATOM 882 C CA . LEU A 1 116 ? -16.406 -2.329 18.957 1.00 95.81 116 LEU A CA 1
ATOM 883 C C . LEU A 1 116 ? -15.411 -1.259 18.485 1.00 95.81 116 LEU A C 1
ATOM 885 O O . LEU A 1 116 ? -14.327 -1.578 18.009 1.00 95.81 116 LEU A O 1
ATOM 889 N N . VAL A 1 117 ? -15.776 0.019 18.617 1.00 96.50 117 VAL A N 1
ATOM 890 C CA . VAL A 1 117 ? -14.892 1.137 18.263 1.00 96.50 117 VAL A CA 1
ATOM 891 C C . VAL A 1 117 ? -13.774 1.257 19.286 1.00 96.50 117 VAL A C 1
ATOM 893 O O . VAL A 1 117 ? -12.630 1.462 18.899 1.00 96.50 117 VAL A O 1
ATOM 896 N N . GLN A 1 118 ? -14.086 1.099 20.574 1.00 97.12 118 GLN A N 1
ATOM 897 C CA . GLN A 1 118 ? -13.067 1.091 21.616 1.00 97.12 118 GLN A CA 1
ATOM 898 C C . GLN A 1 118 ? -12.089 -0.071 21.419 1.00 97.12 118 GLN A C 1
ATOM 900 O O . GLN A 1 118 ? -10.890 0.161 21.427 1.00 97.12 118 GLN A O 1
ATOM 905 N N . GLU A 1 119 ? -12.576 -1.278 21.118 1.00 97.56 119 GLU A N 1
ATOM 906 C CA . GLU A 1 119 ? -11.716 -2.430 20.822 1.00 97.56 119 GLU A CA 1
ATOM 907 C C . GLU A 1 119 ? -10.790 -2.171 19.619 1.00 97.56 119 GLU A C 1
ATOM 909 O O . GLU A 1 119 ? -9.614 -2.538 19.641 1.00 97.56 119 GLU A O 1
ATOM 914 N N . PHE A 1 120 ? -11.298 -1.516 18.569 1.00 97.06 120 PHE A N 1
ATOM 915 C CA . PHE A 1 120 ? -10.474 -1.092 17.437 1.00 97.06 120 PHE A CA 1
ATOM 916 C C . PHE A 1 120 ? -9.390 -0.089 17.859 1.00 97.06 120 PHE A C 1
ATOM 918 O O . PHE A 1 120 ? -8.236 -0.251 17.467 1.00 97.06 120 PHE A O 1
ATOM 925 N N . LEU A 1 121 ? -9.744 0.923 18.660 1.00 97.00 121 LEU A N 1
ATOM 926 C CA . LEU A 1 121 ? -8.805 1.935 19.160 1.00 97.00 121 LEU A CA 1
ATOM 927 C C . LEU A 1 121 ? -7.752 1.329 20.103 1.00 97.00 121 LEU A C 1
ATOM 929 O O . LEU A 1 121 ? -6.597 1.740 20.058 1.00 97.00 121 LEU A O 1
ATOM 933 N N . ASP A 1 122 ? -8.115 0.319 20.892 1.00 97.75 122 ASP A N 1
ATOM 934 C CA . ASP A 1 122 ? -7.193 -0.393 21.783 1.00 97.75 122 ASP A CA 1
ATOM 935 C C . ASP A 1 122 ? -6.150 -1.202 20.991 1.00 97.75 122 ASP A C 1
ATOM 937 O O . ASP A 1 122 ? -4.978 -1.236 21.359 1.00 97.75 122 ASP A O 1
ATOM 941 N N . LYS A 1 123 ? -6.555 -1.818 19.869 1.00 97.31 123 LYS A N 1
ATOM 942 C CA . LYS A 1 123 ? -5.679 -2.592 18.961 1.00 97.31 123 LYS A CA 1
ATOM 943 C C . LYS A 1 123 ? -4.956 -1.732 17.919 1.00 97.31 123 LYS A C 1
ATOM 945 O O . LYS A 1 123 ? -4.173 -2.247 17.119 1.00 97.31 123 LYS A O 1
ATOM 950 N N . LEU A 1 124 ? -5.243 -0.434 17.883 1.00 96.62 124 LEU A N 1
ATOM 951 C CA . LEU A 1 124 ? -4.713 0.483 16.882 1.00 96.62 124 LEU A CA 1
ATOM 952 C C . LEU A 1 124 ? -3.175 0.576 16.883 1.00 96.62 124 LEU A C 1
ATOM 954 O O . LEU A 1 124 ? -2.619 0.576 15.783 1.00 96.62 124 LEU A O 1
ATOM 958 N N . PRO A 1 125 ? -2.471 0.640 18.035 1.00 97.31 125 PRO A N 1
ATOM 959 C CA . PRO A 1 125 ? -1.009 0.694 18.040 1.00 97.31 125 PRO A CA 1
ATOM 960 C C . PRO A 1 125 ? -0.381 -0.500 17.313 1.00 97.31 125 PRO A C 1
ATOM 962 O O . PRO A 1 125 ? 0.408 -0.301 16.393 1.00 97.31 125 PRO A O 1
ATOM 965 N N . ASP A 1 126 ? -0.831 -1.720 17.625 1.00 96.69 126 ASP A N 1
ATOM 966 C CA . ASP A 1 126 ? -0.348 -2.944 16.977 1.00 96.69 126 ASP A CA 1
ATOM 967 C C . ASP A 1 126 ? -0.608 -2.920 15.466 1.00 96.69 126 ASP A C 1
ATOM 969 O O . ASP A 1 126 ? 0.232 -3.339 14.671 1.00 96.69 126 ASP A O 1
ATOM 973 N N . PHE A 1 127 ? -1.765 -2.400 15.043 1.00 95.94 127 PHE A N 1
ATOM 974 C CA . PHE A 1 127 ? -2.099 -2.305 13.624 1.00 95.94 127 PHE A CA 1
ATOM 975 C C . PHE A 1 127 ? -1.196 -1.309 12.873 1.00 95.94 127 PHE A C 1
ATOM 977 O O . PHE A 1 127 ? -0.748 -1.593 11.760 1.00 95.94 127 PHE A O 1
ATOM 984 N N . ILE A 1 128 ? -0.879 -0.164 13.484 1.00 95.50 128 ILE A N 1
ATOM 985 C CA . ILE A 1 128 ? 0.069 0.814 12.926 1.00 95.50 128 ILE A CA 1
ATOM 986 C C . ILE A 1 128 ? 1.484 0.219 12.854 1.00 95.50 128 ILE A C 1
ATOM 988 O O . ILE A 1 128 ? 2.183 0.406 11.850 1.00 95.50 128 ILE A O 1
ATOM 992 N N . ASP A 1 129 ? 1.898 -0.529 13.875 1.00 95.94 129 ASP A N 1
ATOM 993 C CA . ASP A 1 129 ? 3.203 -1.191 13.910 1.00 95.94 129 ASP A CA 1
ATOM 994 C C . ASP A 1 129 ? 3.316 -2.279 12.833 1.00 95.94 129 ASP A C 1
ATOM 996 O O . ASP A 1 129 ? 4.328 -2.348 12.131 1.00 95.94 129 ASP A O 1
ATOM 1000 N N . GLN A 1 130 ? 2.258 -3.064 12.611 1.00 96.50 130 GLN A N 1
ATOM 1001 C CA . GLN A 1 130 ? 2.186 -4.043 11.521 1.00 96.50 130 GLN A CA 1
ATOM 1002 C C . GLN A 1 130 ? 2.344 -3.389 10.141 1.00 96.50 130 GLN A C 1
ATOM 1004 O O . GLN A 1 130 ? 3.119 -3.874 9.314 1.00 96.50 130 GLN A O 1
ATOM 1009 N N . ILE A 1 131 ? 1.654 -2.271 9.884 1.00 96.56 131 ILE A N 1
ATOM 1010 C CA . ILE A 1 131 ? 1.806 -1.505 8.633 1.00 96.56 131 ILE A CA 1
ATOM 1011 C C . ILE A 1 131 ? 3.248 -1.001 8.491 1.00 96.56 131 ILE A C 1
ATOM 1013 O O . ILE A 1 131 ? 3.851 -1.103 7.420 1.00 96.56 131 ILE A O 1
ATOM 1017 N N . THR A 1 132 ? 3.829 -0.497 9.579 1.00 95.69 132 THR A N 1
ATOM 1018 C CA . THR A 1 132 ? 5.208 0.003 9.598 1.00 95.69 132 THR A CA 1
ATOM 1019 C C . THR A 1 132 ? 6.216 -1.100 9.268 1.00 95.69 132 THR A C 1
ATOM 1021 O O . THR A 1 132 ? 7.123 -0.880 8.460 1.00 95.69 132 THR A O 1
ATOM 1024 N N . GLU A 1 133 ? 6.060 -2.298 9.835 1.00 96.69 133 GLU A N 1
ATOM 1025 C CA . GLU A 1 133 ? 6.936 -3.435 9.539 1.00 96.69 133 GLU A CA 1
ATOM 1026 C C . GLU A 1 133 ? 6.732 -3.960 8.108 1.00 96.69 133 GLU A C 1
ATOM 1028 O O . GLU A 1 133 ? 7.705 -4.281 7.421 1.00 96.69 133 GLU A O 1
ATOM 1033 N N . LEU A 1 134 ? 5.499 -3.953 7.590 1.00 97.88 134 LEU A N 1
ATOM 1034 C CA . LEU A 1 134 ? 5.232 -4.281 6.186 1.00 97.88 134 LEU A CA 1
ATOM 1035 C C . LEU A 1 134 ? 5.984 -3.328 5.237 1.00 97.88 134 LEU A C 1
ATOM 1037 O O . LEU A 1 134 ? 6.654 -3.770 4.300 1.00 97.88 134 LEU A O 1
ATOM 1041 N N . HIS A 1 135 ? 5.963 -2.018 5.498 1.00 96.06 135 HIS A N 1
ATOM 1042 C CA . HIS A 1 135 ? 6.757 -1.062 4.720 1.00 96.06 135 HIS A CA 1
ATOM 1043 C C . HIS A 1 135 ? 8.266 -1.270 4.891 1.00 96.06 135 HIS A C 1
ATOM 1045 O O . HIS A 1 135 ? 9.015 -1.170 3.917 1.00 96.06 135 HIS A O 1
ATOM 1051 N N . ARG A 1 136 ? 8.731 -1.596 6.101 1.00 95.31 136 ARG A N 1
ATOM 1052 C CA . ARG A 1 136 ? 10.147 -1.876 6.370 1.00 95.31 136 ARG A CA 1
ATOM 1053 C C . ARG A 1 136 ? 10.639 -3.101 5.595 1.00 95.31 136 ARG A C 1
ATOM 1055 O O . ARG A 1 136 ? 11.689 -3.019 4.960 1.00 95.31 136 ARG A O 1
ATOM 1062 N N . SER A 1 137 ? 9.890 -4.203 5.597 1.00 97.19 137 SER A N 1
ATOM 1063 C CA . SER A 1 137 ? 10.212 -5.395 4.797 1.00 97.19 137 SER A CA 1
ATOM 1064 C C . SER A 1 137 ? 10.195 -5.097 3.295 1.00 97.19 137 SER A C 1
ATOM 1066 O O . SER A 1 137 ? 11.091 -5.539 2.574 1.00 97.19 137 SER A O 1
ATOM 1068 N N . THR A 1 138 ? 9.267 -4.242 2.845 1.00 96.38 138 THR A N 1
ATOM 1069 C CA . THR A 1 138 ? 9.225 -3.756 1.459 1.00 96.38 138 THR A CA 1
ATOM 1070 C C . THR A 1 138 ? 10.501 -3.011 1.084 1.00 96.38 138 THR A C 1
ATOM 1072 O O . THR A 1 138 ? 11.084 -3.279 0.042 1.00 96.38 138 THR A O 1
ATOM 1075 N N . MET A 1 139 ? 10.984 -2.109 1.942 1.00 92.56 139 MET A N 1
ATOM 1076 C CA . MET A 1 139 ? 12.228 -1.364 1.713 1.00 92.56 139 MET A CA 1
ATOM 1077 C C . MET A 1 139 ? 13.478 -2.252 1.717 1.00 92.56 139 MET A C 1
ATOM 1079 O O . MET A 1 139 ? 14.463 -1.905 1.066 1.00 92.56 139 MET A O 1
ATOM 1083 N N . LYS A 1 140 ? 13.454 -3.381 2.436 1.00 93.44 140 LYS A N 1
ATOM 1084 C CA . LYS A 1 140 ? 14.525 -4.390 2.424 1.00 93.44 140 LYS A CA 1
ATOM 1085 C C . LYS A 1 140 ? 14.471 -5.306 1.191 1.00 93.44 140 LYS A C 1
ATOM 1087 O O . LYS A 1 140 ? 15.456 -5.985 0.927 1.00 93.44 140 LYS A O 1
ATOM 1092 N N . GLY A 1 141 ? 13.339 -5.365 0.482 1.00 94.44 141 GLY A N 1
ATOM 1093 C CA . GLY A 1 141 ? 13.124 -6.279 -0.646 1.00 94.44 141 GLY A CA 1
ATOM 1094 C C . GLY A 1 141 ? 12.907 -7.738 -0.241 1.00 94.44 141 GLY A C 1
ATOM 1095 O O . GLY A 1 141 ? 13.004 -8.636 -1.071 1.00 94.44 141 GLY A O 1
ATOM 1096 N N . ASN A 1 142 ? 12.629 -8.007 1.037 1.00 94.00 142 ASN A N 1
ATOM 1097 C CA . ASN A 1 142 ? 12.487 -9.371 1.535 1.00 94.00 142 ASN A CA 1
ATOM 1098 C C . ASN A 1 142 ? 11.069 -9.897 1.275 1.00 94.00 142 ASN A C 1
ATOM 1100 O O . ASN A 1 142 ? 10.185 -9.755 2.118 1.00 94.00 142 ASN A O 1
ATOM 1104 N N . LEU A 1 143 ? 10.859 -10.522 0.113 1.00 96.56 143 LEU A N 1
ATOM 1105 C CA . LEU A 1 143 ? 9.553 -11.043 -0.304 1.00 96.56 143 LEU A CA 1
ATOM 1106 C C . LEU A 1 143 ? 8.943 -12.022 0.714 1.00 96.56 143 LEU A C 1
ATOM 1108 O O . LEU A 1 143 ? 7.745 -11.964 0.978 1.00 96.56 143 LEU A O 1
ATOM 1112 N N . ARG A 1 144 ? 9.753 -12.892 1.329 1.00 96.75 144 ARG A N 1
ATOM 1113 C CA . ARG A 1 144 ? 9.259 -13.882 2.298 1.00 96.75 144 ARG A CA 1
ATOM 1114 C C . ARG A 1 144 ? 8.776 -13.227 3.591 1.00 96.75 144 ARG A C 1
ATOM 1116 O O . ARG A 1 144 ? 7.727 -13.597 4.110 1.00 96.75 144 ARG A O 1
ATOM 1123 N N . GLU A 1 145 ? 9.543 -12.272 4.114 1.00 97.19 145 GLU A N 1
ATOM 1124 C CA . GLU A 1 145 ? 9.155 -11.480 5.291 1.00 97.19 145 GLU A CA 1
ATOM 1125 C C . GLU A 1 145 ? 7.910 -10.646 4.980 1.00 97.19 145 GLU A C 1
ATOM 1127 O O . GLU A 1 145 ? 6.952 -10.683 5.744 1.00 97.19 145 GLU A O 1
ATOM 1132 N N . PHE A 1 146 ? 7.870 -9.995 3.814 1.00 97.81 146 PHE A N 1
ATOM 1133 C CA . PHE A 1 146 ? 6.711 -9.240 3.347 1.00 97.81 146 PHE A CA 1
ATOM 1134 C C . PHE A 1 146 ? 5.436 -10.094 3.303 1.00 97.81 146 PHE A C 1
ATOM 1136 O O . PHE A 1 146 ? 4.410 -9.707 3.854 1.00 97.81 146 PHE A O 1
ATOM 1143 N N . GLN A 1 147 ? 5.505 -11.282 2.695 1.00 96.69 147 GLN A N 1
ATOM 1144 C CA . GLN A 1 147 ? 4.381 -12.219 2.632 1.00 96.69 147 GLN A CA 1
ATOM 1145 C C . GLN A 1 147 ? 3.937 -12.690 4.022 1.00 96.69 147 GLN A C 1
ATOM 1147 O O . GLN A 1 147 ? 2.741 -12.825 4.257 1.00 96.69 147 GLN A O 1
ATOM 1152 N N . GLY A 1 148 ? 4.880 -12.918 4.942 1.00 97.00 148 GLY A N 1
ATOM 1153 C CA . GLY A 1 148 ? 4.575 -13.303 6.323 1.00 97.00 148 GLY A CA 1
ATOM 1154 C C . GLY A 1 148 ? 3.955 -12.180 7.163 1.00 97.00 148 GLY A C 1
ATOM 1155 O O . GLY A 1 148 ? 3.233 -12.469 8.112 1.00 97.00 148 GLY A O 1
ATOM 1156 N N . LEU A 1 149 ? 4.222 -10.918 6.819 1.00 96.75 149 LEU A N 1
ATOM 1157 C CA . LEU A 1 149 ? 3.684 -9.733 7.498 1.00 96.75 149 LEU A CA 1
ATOM 1158 C C . LEU A 1 149 ? 2.352 -9.249 6.919 1.00 96.75 149 LEU A C 1
ATOM 1160 O O . LEU A 1 149 ? 1.629 -8.512 7.589 1.00 96.75 149 LEU A O 1
ATOM 1164 N N . LEU A 1 150 ? 2.023 -9.628 5.681 1.00 95.81 150 LEU A N 1
ATOM 1165 C CA . LEU A 1 150 ? 0.769 -9.268 5.020 1.00 95.81 150 LEU A CA 1
ATOM 1166 C C . LEU A 1 150 ? -0.402 -10.106 5.564 1.00 95.81 150 LEU A C 1
ATOM 1168 O O . LEU A 1 150 ? -0.982 -10.932 4.862 1.00 95.81 150 LEU A O 1
ATOM 1172 N N . ASP A 1 151 ? -0.743 -9.879 6.830 1.00 90.81 151 ASP A N 1
ATOM 1173 C CA . ASP A 1 151 ? -1.812 -10.588 7.540 1.00 90.81 151 ASP A CA 1
ATOM 1174 C C . ASP A 1 151 ? -3.201 -10.143 7.052 1.00 90.81 151 ASP A C 1
ATOM 1176 O O . ASP A 1 151 ? -4.058 -10.948 6.678 1.00 90.81 151 ASP A O 1
ATOM 1180 N N . ARG A 1 152 ? -3.411 -8.824 6.956 1.00 91.31 152 ARG A N 1
ATOM 1181 C CA . ARG A 1 152 ? -4.653 -8.245 6.431 1.00 91.31 152 ARG A CA 1
ATOM 1182 C C . ARG A 1 152 ? -4.448 -7.762 5.008 1.00 91.31 152 ARG A C 1
ATOM 1184 O O . ARG A 1 152 ? -3.619 -6.892 4.749 1.00 91.31 152 ARG A O 1
ATOM 1191 N N . LYS A 1 153 ? -5.286 -8.240 4.083 1.00 90.38 153 LYS A N 1
ATOM 1192 C CA . LYS A 1 153 ? -5.239 -7.822 2.670 1.00 90.38 153 LYS A CA 1
ATOM 1193 C C . LYS A 1 153 ? -5.362 -6.307 2.488 1.00 90.38 153 LYS A C 1
ATOM 1195 O O . LYS A 1 153 ? -4.760 -5.774 1.565 1.00 90.38 153 LYS A O 1
ATOM 1200 N N . SER A 1 154 ? -6.092 -5.614 3.365 1.00 92.69 154 SER A N 1
ATOM 1201 C CA . SER A 1 154 ? -6.250 -4.154 3.317 1.00 92.69 154 SER A CA 1
ATOM 1202 C C . SER A 1 154 ? -4.926 -3.394 3.503 1.00 92.69 154 SER A C 1
ATOM 1204 O O . SER A 1 154 ? -4.768 -2.296 2.972 1.00 92.69 154 SER A O 1
ATOM 1206 N N . MET A 1 155 ? -3.925 -3.997 4.158 1.00 96.19 155 MET A N 1
ATOM 1207 C CA . MET A 1 155 ? -2.609 -3.380 4.365 1.00 96.19 155 MET A CA 1
ATOM 1208 C C . MET A 1 155 ? -1.820 -3.191 3.067 1.00 96.19 155 MET A C 1
ATOM 1210 O O . MET A 1 155 ? -0.914 -2.363 3.023 1.00 96.19 155 MET A O 1
ATOM 1214 N N . ILE A 1 156 ? -2.162 -3.904 1.989 1.00 97.25 156 ILE A N 1
ATOM 1215 C CA . ILE A 1 156 ? -1.437 -3.792 0.718 1.00 97.25 156 ILE A CA 1
ATOM 1216 C C . ILE A 1 156 ? -1.554 -2.397 0.083 1.00 97.25 156 ILE A C 1
ATOM 1218 O O . ILE A 1 156 ? -0.695 -1.984 -0.695 1.00 97.25 156 ILE A O 1
ATOM 1222 N N . THR A 1 157 ? -2.605 -1.655 0.434 1.00 96.56 157 THR A N 1
ATOM 1223 C CA . THR A 1 157 ? -2.837 -0.267 0.017 1.00 96.56 157 THR A CA 1
ATOM 1224 C C . THR A 1 157 ? -2.517 0.746 1.115 1.00 96.56 157 THR A C 1
ATOM 1226 O O . THR A 1 157 ? -2.716 1.942 0.897 1.00 96.56 157 THR A O 1
ATOM 1229 N N . ALA A 1 158 ? -2.040 0.293 2.282 1.00 96.62 158 ALA A N 1
ATOM 1230 C CA . ALA A 1 158 ? -1.688 1.178 3.382 1.00 96.62 158 ALA A CA 1
ATOM 1231 C C . ALA A 1 158 ? -0.583 2.150 2.959 1.00 96.62 158 ALA A C 1
ATOM 1233 O O . ALA A 1 158 ? 0.298 1.805 2.173 1.00 96.62 158 ALA A O 1
ATOM 1234 N N . ARG A 1 159 ? -0.646 3.379 3.462 1.00 94.56 159 ARG A N 1
ATOM 1235 C CA . ARG A 1 159 ? 0.349 4.414 3.203 1.00 94.56 159 ARG A CA 1
ATOM 1236 C C . ARG A 1 159 ? 1.242 4.606 4.410 1.00 94.56 159 ARG A C 1
ATOM 1238 O O . ARG A 1 159 ? 0.762 4.684 5.539 1.00 94.56 159 ARG A O 1
ATOM 1245 N N . ASP A 1 160 ? 2.532 4.751 4.144 1.00 91.19 160 ASP A N 1
ATOM 1246 C CA . ASP A 1 160 ? 3.501 5.118 5.164 1.00 91.19 160 ASP A CA 1
ATOM 1247 C C . ASP A 1 160 ? 3.434 6.619 5.505 1.00 91.19 160 ASP A C 1
ATOM 1249 O O . ASP A 1 160 ? 2.599 7.377 5.006 1.00 91.19 160 ASP A O 1
ATOM 1253 N N . GLN A 1 161 ? 4.363 7.072 6.346 1.00 83.12 161 GLN A N 1
ATOM 1254 C CA . GLN A 1 161 ? 4.441 8.462 6.806 1.00 83.12 161 GLN A CA 1
ATOM 1255 C C . GLN A 1 161 ? 4.711 9.485 5.689 1.00 83.12 161 GLN A C 1
ATOM 1257 O O . GLN A 1 161 ? 4.437 10.670 5.881 1.00 83.12 161 GLN A O 1
ATOM 1262 N N . ILE A 1 162 ? 5.237 9.059 4.533 1.00 82.94 162 ILE A N 1
ATOM 1263 C CA . ILE A 1 162 ? 5.408 9.928 3.357 1.00 82.94 162 ILE A CA 1
ATOM 1264 C C . ILE A 1 162 ? 4.255 9.774 2.361 1.00 82.94 162 ILE A C 1
ATOM 1266 O O . ILE A 1 162 ? 4.281 10.379 1.293 1.00 82.94 162 ILE A O 1
ATOM 1270 N N . GLY A 1 163 ? 3.236 8.982 2.697 1.00 89.56 163 GLY A N 1
ATOM 1271 C CA . GLY A 1 163 ? 2.065 8.777 1.864 1.00 89.56 163 GLY A CA 1
ATOM 1272 C C . GLY A 1 163 ? 2.230 7.720 0.780 1.00 89.56 163 GLY A C 1
ATOM 1273 O O . GLY A 1 163 ? 1.392 7.678 -0.112 1.00 89.56 163 GLY A O 1
ATOM 1274 N N . ALA A 1 164 ? 3.279 6.898 0.806 1.00 93.12 164 ALA A N 1
ATOM 1275 C CA . ALA A 1 164 ? 3.563 5.909 -0.232 1.00 93.12 164 ALA A CA 1
ATOM 1276 C C . ALA A 1 164 ? 3.005 4.528 0.139 1.00 93.12 164 ALA A C 1
ATOM 1278 O O . ALA A 1 164 ? 3.108 4.105 1.287 1.00 93.12 164 ALA A O 1
ATOM 1279 N N . THR A 1 165 ? 2.467 3.796 -0.841 1.00 97.00 165 THR A N 1
ATOM 1280 C CA . THR A 1 165 ? 2.043 2.390 -0.655 1.00 97.00 165 THR A CA 1
ATOM 1281 C C . THR A 1 165 ? 3.229 1.416 -0.741 1.00 97.00 165 THR A C 1
ATOM 1283 O O . THR A 1 165 ? 4.298 1.802 -1.229 1.00 97.00 165 THR A O 1
ATOM 1286 N N . PRO A 1 166 ? 3.077 0.140 -0.326 1.00 97.81 166 PRO A N 1
ATOM 1287 C CA . PRO A 1 166 ? 4.088 -0.886 -0.561 1.00 97.81 166 PRO A CA 1
ATOM 1288 C C . PRO A 1 166 ? 4.554 -0.963 -2.018 1.00 97.81 166 PRO A C 1
ATOM 1290 O O . PRO A 1 166 ? 5.757 -0.984 -2.262 1.00 97.81 166 PRO A O 1
ATOM 1293 N N . LEU A 1 167 ? 3.646 -0.896 -3.001 1.00 98.00 167 LEU A N 1
ATOM 1294 C CA . LEU A 1 167 ? 4.047 -0.933 -4.412 1.00 98.00 167 LEU A CA 1
ATOM 1295 C C . LEU A 1 167 ? 4.945 0.258 -4.791 1.00 98.00 167 LEU A C 1
ATOM 1297 O O . LEU A 1 167 ? 5.978 0.061 -5.427 1.00 98.00 167 LEU A O 1
ATOM 1301 N N . HIS A 1 168 ? 4.621 1.477 -4.341 1.00 95.50 168 HIS A N 1
ATOM 1302 C CA . HIS A 1 168 ? 5.488 2.643 -4.562 1.00 95.50 168 HIS A CA 1
ATOM 1303 C C . HIS A 1 168 ? 6.900 2.413 -4.013 1.00 95.50 168 HIS A C 1
ATOM 1305 O O . HIS A 1 168 ? 7.880 2.770 -4.661 1.00 95.50 168 HIS A O 1
ATOM 1311 N N . LYS A 1 169 ? 7.015 1.816 -2.819 1.00 93.31 169 LYS A N 1
ATOM 1312 C CA . LYS A 1 169 ? 8.308 1.526 -2.187 1.00 93.31 169 LYS A CA 1
ATOM 1313 C C . LYS A 1 169 ? 9.058 0.418 -2.919 1.00 93.31 169 LYS A C 1
ATOM 1315 O O . LYS A 1 169 ? 10.241 0.591 -3.181 1.00 93.31 169 LYS A O 1
ATOM 1320 N N . ALA A 1 170 ? 8.397 -0.675 -3.288 1.00 95.94 170 ALA A N 1
ATOM 1321 C CA . ALA A 1 170 ? 9.036 -1.756 -4.035 1.00 95.94 170 ALA A CA 1
ATOM 1322 C C . ALA A 1 170 ? 9.663 -1.228 -5.339 1.00 95.94 170 ALA A C 1
ATOM 1324 O O . ALA A 1 170 ? 10.837 -1.480 -5.599 1.00 95.94 170 ALA A O 1
ATOM 1325 N N . VAL A 1 171 ? 8.926 -0.390 -6.077 1.00 94.56 171 VAL A N 1
ATOM 1326 C CA . VAL A 1 171 ? 9.412 0.292 -7.288 1.00 94.56 171 VAL A CA 1
ATOM 1327 C C . VAL A 1 171 ? 10.551 1.265 -6.965 1.00 94.56 171 VAL A C 1
ATOM 1329 O O . VAL A 1 171 ? 11.631 1.158 -7.536 1.00 94.56 171 VAL A O 1
ATOM 1332 N N . LEU A 1 172 ? 10.361 2.182 -6.008 1.00 88.88 172 LEU A N 1
ATOM 1333 C CA . LEU A 1 172 ? 11.354 3.208 -5.653 1.00 88.88 172 LEU A CA 1
ATOM 1334 C C . LEU A 1 172 ? 12.708 2.628 -5.216 1.00 88.88 172 LEU A C 1
ATOM 1336 O O . LEU A 1 172 ? 13.750 3.249 -5.433 1.00 88.88 172 LEU A O 1
ATOM 1340 N N . TYR A 1 173 ? 12.693 1.477 -4.544 1.00 88.19 173 TYR A N 1
ATOM 1341 C CA . TYR A 1 173 ? 13.899 0.806 -4.061 1.00 88.19 173 TYR A CA 1
ATOM 1342 C C . TYR A 1 173 ? 14.445 -0.247 -5.039 1.00 88.19 173 TYR A C 1
ATOM 1344 O O . TYR A 1 173 ? 15.484 -0.831 -4.746 1.00 88.19 173 TYR A O 1
ATOM 1352 N N . GLY A 1 174 ? 13.805 -0.447 -6.198 1.00 89.31 174 GLY A N 1
ATOM 1353 C CA . GLY A 1 174 ? 14.267 -1.379 -7.230 1.00 89.31 174 GLY A CA 1
ATOM 1354 C C . GLY A 1 174 ? 14.095 -2.856 -6.864 1.00 89.31 174 GLY A C 1
ATOM 1355 O O . GLY A 1 174 ? 14.833 -3.703 -7.358 1.00 89.31 174 GLY A O 1
ATOM 1356 N N . HIS A 1 175 ? 13.142 -3.182 -5.987 1.00 94.06 175 HIS A N 1
ATOM 1357 C CA . HIS A 1 175 ? 12.862 -4.558 -5.569 1.00 94.06 175 HIS A CA 1
ATOM 1358 C C . HIS A 1 175 ? 11.899 -5.220 -6.553 1.00 94.06 175 HIS A C 1
ATOM 1360 O O . HIS A 1 175 ? 10.704 -5.331 -6.276 1.00 94.06 175 HIS A O 1
ATOM 1366 N N . TYR A 1 176 ? 12.415 -5.611 -7.719 1.00 92.00 176 TYR A N 1
ATOM 1367 C CA . TYR A 1 176 ? 11.614 -6.047 -8.869 1.00 92.00 176 TYR A CA 1
ATOM 1368 C C . TYR A 1 176 ? 10.733 -7.262 -8.575 1.00 92.00 176 TYR A C 1
ATOM 1370 O O . TYR A 1 176 ? 9.525 -7.163 -8.765 1.00 92.00 176 TYR A O 1
ATOM 1378 N N . ASP A 1 177 ? 11.285 -8.333 -7.997 1.00 94.88 177 ASP A N 1
ATOM 1379 C CA . ASP A 1 177 ? 10.521 -9.540 -7.636 1.00 94.88 177 ASP A CA 1
ATOM 1380 C C . ASP A 1 177 ? 9.343 -9.215 -6.702 1.00 94.88 177 ASP A C 1
ATOM 1382 O O . ASP A 1 177 ? 8.245 -9.761 -6.815 1.00 94.88 177 ASP A O 1
ATOM 1386 N N . LEU A 1 178 ? 9.557 -8.284 -5.765 1.00 97.06 178 LEU A N 1
ATOM 1387 C CA . LEU A 1 178 ? 8.515 -7.843 -4.846 1.00 97.06 178 LEU A CA 1
ATOM 1388 C C . LEU A 1 178 ? 7.487 -6.946 -5.547 1.00 97.06 178 LEU A C 1
ATOM 1390 O O . LEU A 1 178 ? 6.291 -7.090 -5.303 1.00 97.06 178 LEU A O 1
ATOM 1394 N N . ALA A 1 179 ? 7.927 -6.033 -6.415 1.00 97.06 179 ALA A N 1
ATOM 1395 C CA . ALA A 1 179 ? 7.033 -5.189 -7.201 1.00 97.06 179 ALA A CA 1
ATOM 1396 C C . ALA A 1 179 ? 6.154 -6.031 -8.140 1.00 97.06 179 ALA A C 1
ATOM 1398 O O . ALA A 1 179 ? 4.950 -5.795 -8.207 1.00 97.06 179 ALA A O 1
ATOM 1399 N N . GLU A 1 180 ? 6.725 -7.043 -8.795 1.00 96.00 180 GLU A N 1
ATOM 1400 C CA . GLU A 1 180 ? 6.015 -8.012 -9.636 1.00 96.00 180 GLU A CA 1
ATOM 1401 C C . GLU A 1 180 ? 4.998 -8.814 -8.835 1.00 96.00 180 GLU A C 1
ATOM 1403 O O . GLU A 1 180 ? 3.823 -8.885 -9.213 1.00 96.00 180 GLU A O 1
ATOM 1408 N N . TYR A 1 181 ? 5.419 -9.354 -7.688 1.00 97.44 181 TYR A N 1
ATOM 1409 C CA . TYR A 1 181 ? 4.523 -10.065 -6.789 1.00 97.44 181 TYR A CA 1
ATOM 1410 C C . TYR A 1 181 ? 3.332 -9.189 -6.384 1.00 97.44 181 TYR A C 1
ATOM 1412 O O . TYR A 1 181 ? 2.187 -9.637 -6.480 1.00 97.44 181 TYR A O 1
ATOM 1420 N N . ILE A 1 182 ? 3.580 -7.945 -5.958 1.00 98.00 182 ILE A N 1
ATOM 1421 C CA . ILE A 1 182 ? 2.517 -7.032 -5.524 1.00 98.00 182 ILE A CA 1
ATOM 1422 C C . ILE A 1 182 ? 1.593 -6.673 -6.695 1.00 98.00 182 ILE A C 1
ATOM 1424 O O . ILE A 1 182 ? 0.377 -6.786 -6.554 1.00 98.00 182 ILE A O 1
ATOM 1428 N N . ALA A 1 183 ? 2.150 -6.281 -7.841 1.00 97.44 183 ALA A N 1
ATOM 1429 C CA . ALA A 1 183 ? 1.393 -5.867 -9.022 1.00 97.44 183 ALA A CA 1
ATOM 1430 C C . ALA A 1 183 ? 0.478 -6.986 -9.546 1.00 97.44 183 ALA A C 1
ATOM 1432 O O . ALA A 1 183 ? -0.697 -6.747 -9.821 1.00 97.44 183 ALA A O 1
ATOM 1433 N N . THR A 1 184 ? 0.993 -8.215 -9.604 1.00 97.00 184 THR A N 1
ATOM 1434 C CA . THR A 1 184 ? 0.263 -9.375 -10.133 1.00 97.00 184 THR A CA 1
ATOM 1435 C C . THR A 1 184 ? -0.813 -9.869 -9.166 1.00 97.00 184 THR A C 1
ATOM 1437 O O . THR A 1 184 ? -1.933 -10.172 -9.573 1.00 97.00 184 THR A O 1
ATOM 1440 N N . ASN A 1 185 ? -0.496 -9.958 -7.869 1.00 97.00 185 ASN A N 1
ATOM 1441 C CA . ASN A 1 185 ? -1.410 -10.541 -6.880 1.00 97.00 185 ASN A CA 1
ATOM 1442 C C . ASN A 1 185 ? -2.394 -9.519 -6.296 1.00 97.00 185 ASN A C 1
ATOM 1444 O O . ASN A 1 185 ? -3.438 -9.904 -5.764 1.00 97.00 185 ASN A O 1
ATOM 1448 N N . PHE A 1 186 ? -2.089 -8.222 -6.399 1.00 97.06 186 PHE A N 1
ATOM 1449 C CA . PHE A 1 186 ? -2.907 -7.142 -5.849 1.00 97.06 186 PHE A CA 1
ATOM 1450 C C . PHE A 1 186 ? -3.078 -5.980 -6.844 1.00 97.06 186 PHE A C 1
ATOM 1452 O O . PHE A 1 186 ? -2.613 -4.867 -6.573 1.00 97.06 186 PHE A O 1
ATOM 1459 N N . PRO A 1 187 ? -3.823 -6.174 -7.953 1.00 95.81 187 PRO A N 1
ATOM 1460 C CA . PRO A 1 187 ? -4.018 -5.141 -8.980 1.00 95.81 187 PRO A CA 1
ATOM 1461 C C . PRO A 1 187 ? -4.607 -3.822 -8.455 1.00 95.81 187 PRO A C 1
ATOM 1463 O O . PRO A 1 187 ? -4.338 -2.758 -8.999 1.00 95.81 187 PRO A O 1
ATOM 1466 N N . VAL A 1 188 ? -5.346 -3.862 -7.335 1.00 94.56 188 VAL A N 1
ATOM 1467 C CA . VAL A 1 188 ? -5.867 -2.670 -6.630 1.00 94.56 188 VAL A CA 1
ATOM 1468 C C . VAL A 1 188 ? -4.776 -1.648 -6.263 1.00 94.56 188 VAL A C 1
ATOM 1470 O O . VAL A 1 188 ? -5.068 -0.479 -6.021 1.00 94.56 188 VAL A O 1
ATOM 1473 N N . THR A 1 189 ? -3.513 -2.073 -6.215 1.00 96.19 189 THR A N 1
ATOM 1474 C CA . THR A 1 189 ? -2.372 -1.217 -5.876 1.00 96.19 189 THR A CA 1
ATOM 1475 C C . THR A 1 189 ? -1.821 -0.411 -7.048 1.00 96.19 189 THR A C 1
ATOM 1477 O O . THR A 1 189 ? -1.174 0.606 -6.799 1.00 96.19 189 THR A O 1
ATOM 1480 N N . LEU A 1 190 ? -2.068 -0.833 -8.295 1.00 96.75 190 LEU A N 1
ATOM 1481 C CA . LEU A 1 190 ? -1.428 -0.277 -9.496 1.00 96.75 190 LEU A CA 1
ATOM 1482 C C . LEU A 1 190 ? -1.702 1.224 -9.644 1.00 96.75 190 LEU A C 1
ATOM 1484 O O . LEU A 1 190 ? -0.784 2.021 -9.853 1.00 96.75 190 LEU A O 1
ATOM 1488 N N . ASP A 1 191 ? -2.959 1.600 -9.418 1.00 95.69 191 ASP A N 1
ATOM 1489 C CA . ASP A 1 191 ? -3.441 2.975 -9.553 1.00 95.69 191 ASP A CA 1
ATOM 1490 C C . ASP A 1 191 ? -3.599 3.680 -8.201 1.00 95.69 191 ASP A C 1
ATOM 1492 O O . ASP A 1 191 ? -4.127 4.798 -8.119 1.00 95.69 191 ASP A O 1
ATOM 1496 N N . ALA A 1 192 ? -3.140 3.044 -7.117 1.00 94.75 192 ALA A N 1
ATOM 1497 C CA . ALA A 1 192 ? -3.104 3.681 -5.814 1.00 94.75 192 ALA A CA 1
ATOM 1498 C C . ALA A 1 192 ? -2.216 4.926 -5.892 1.00 94.75 192 ALA A C 1
ATOM 1500 O O . ALA A 1 192 ? -1.142 4.918 -6.492 1.00 94.75 192 ALA A O 1
ATOM 1501 N N . ARG A 1 193 ? -2.681 6.013 -5.278 1.00 92.50 193 ARG A N 1
ATOM 1502 C CA . ARG A 1 193 ? -2.010 7.314 -5.335 1.00 92.50 193 ARG A CA 1
ATOM 1503 C C . ARG A 1 193 ? -1.295 7.618 -4.033 1.00 92.50 193 ARG A C 1
ATOM 1505 O O . ARG A 1 193 ? -1.889 7.409 -2.969 1.00 92.50 193 ARG A O 1
ATOM 1512 N N . ASP A 1 194 ? -0.081 8.147 -4.130 1.00 90.75 194 ASP A N 1
ATOM 1513 C CA . ASP A 1 194 ? 0.625 8.723 -2.989 1.00 90.75 194 ASP A CA 1
ATOM 1514 C C . ASP A 1 194 ? -0.122 9.948 -2.405 1.00 90.75 194 ASP A C 1
ATOM 1516 O O . ASP A 1 194 ? -1.085 10.461 -2.994 1.00 90.75 194 ASP A O 1
ATOM 1520 N N . ASN A 1 195 ? 0.290 10.396 -1.214 1.00 85.50 195 ASN A N 1
ATOM 1521 C CA . ASN A 1 195 ? -0.236 11.617 -0.578 1.00 85.50 195 ASN A CA 1
ATOM 1522 C C . ASN A 1 195 ? 0.682 12.842 -0.765 1.00 85.50 195 ASN A C 1
ATOM 1524 O O . ASN A 1 195 ? 0.580 13.797 0.010 1.00 85.50 195 ASN A O 1
ATOM 1528 N N . LEU A 1 196 ? 1.590 12.816 -1.744 1.00 72.38 196 LEU A N 1
ATOM 1529 C CA . LEU A 1 196 ? 2.534 13.909 -2.000 1.00 72.38 196 LEU A CA 1
ATOM 1530 C C . LEU A 1 196 ? 1.962 14.950 -2.970 1.00 72.38 196 LEU A C 1
ATOM 1532 O O . LEU A 1 196 ? 1.043 14.621 -3.759 1.00 72.38 196 LEU A O 1
#